Protein AF-A0AAN6RHT3-F1 (afdb_monomer)

Nearest PDB structures (foldseek):
  7b6z-assembly1_A  TM=4.253E-01  e=2.517E+00  Drosophila melanogaster
  4dlo-assembly2_B  TM=5.016E-01  e=8.619E+00  Homo sapiens
  4dlo-assembly1_A  TM=3.380E-01  e=8.221E+00  Homo sapiens
  7q83-assembly1_B  TM=2.550E-01  e=5.368E+00  Saccharomyces cerevisiae S288C

Secondary structure (DSSP, 8-state):
--SHHHHHHHHHS--HHHHHHHHHHHHHHHHHHHT-HHHHHHHHHHHHHHHHHHHHHHTSHHHHTSHHHHHHHHHHHHHHHHH--SHHHHHHHHHHHHHHHHHHHHHHHH----HHHHHHHHHHHHHHHHHHHHTT-PPPHHHHHHHHHHGGG--SS--SHHHHHHHHHHHHHHHHHS---HHHHHHHHHHHHHSTTTGGG-SSS-------PPP---

Structure (mmCIF, N/CA/C/O backbone):
data_AF-A0AAN6RHT3-F1
#
_entry.id   AF-A0AAN6RHT3-F1
#
loop_
_atom_site.group_PDB
_atom_site.id
_atom_site.type_symbol
_atom_site.label_atom_id
_atom_site.label_alt_id
_atom_site.label_comp_id
_atom_site.label_asym_id
_atom_site.label_entity_id
_atom_site.label_seq_id
_atom_site.pdbx_PDB_ins_code
_atom_site.Cartn_x
_atom_site.Cartn_y
_atom_site.Cartn_z
_atom_site.occupancy
_atom_site.B_iso_or_equiv
_atom_site.auth_seq_id
_atom_site.auth_comp_id
_atom_site.auth_asym_id
_atom_site.auth_atom_id
_atom_site.pdbx_PDB_model_num
ATOM 1 N N . MET A 1 1 ? 27.149 4.472 17.855 1.00 38.91 1 MET A N 1
ATOM 2 C CA . MET A 1 1 ? 26.500 5.432 16.930 1.00 38.91 1 MET A CA 1
ATOM 3 C C . MET A 1 1 ? 25.093 4.939 16.562 1.00 38.91 1 MET A C 1
ATOM 5 O O . MET A 1 1 ? 24.918 4.403 15.481 1.00 38.91 1 MET A O 1
ATOM 9 N N . GLN A 1 2 ? 24.098 5.063 17.453 1.00 40.16 2 GLN A N 1
ATOM 10 C CA . GLN A 1 2 ? 22.717 4.581 17.204 1.00 40.16 2 GLN A CA 1
ATOM 11 C C . GLN A 1 2 ? 21.635 5.680 17.282 1.00 40.16 2 GLN A C 1
ATOM 13 O O . GLN A 1 2 ? 20.482 5.422 16.962 1.00 40.16 2 GLN A O 1
ATOM 18 N N . HIS A 1 3 ? 21.986 6.925 17.626 1.00 35.47 3 HIS A N 1
ATOM 19 C CA . HIS A 1 3 ? 21.002 8.001 17.830 1.00 35.47 3 HIS A CA 1
ATOM 20 C C . HIS A 1 3 ? 20.575 8.770 16.561 1.00 35.47 3 HIS A C 1
ATOM 22 O O . HIS A 1 3 ? 19.611 9.525 16.613 1.00 35.47 3 HIS A O 1
ATOM 28 N N . THR A 1 4 ? 21.234 8.579 15.413 1.00 44.03 4 THR A N 1
ATOM 29 C CA . THR A 1 4 ? 20.947 9.320 14.163 1.00 44.03 4 THR A CA 1
ATOM 30 C C . THR A 1 4 ? 19.921 8.640 13.244 1.00 44.03 4 THR A C 1
ATOM 32 O O . THR A 1 4 ? 19.348 9.284 12.365 1.00 44.03 4 THR A O 1
ATOM 35 N N . SER A 1 5 ? 19.647 7.343 13.437 1.00 51.31 5 SER A N 1
ATOM 36 C CA . SER A 1 5 ? 18.717 6.584 12.583 1.00 51.31 5 SER A CA 1
ATOM 37 C C . SER A 1 5 ? 17.246 6.809 12.941 1.00 51.31 5 SER A C 1
ATOM 39 O O . SER A 1 5 ? 16.394 6.731 12.062 1.00 51.31 5 SER A O 1
ATOM 41 N N . PHE A 1 6 ? 16.931 7.067 14.213 1.00 41.50 6 PHE A N 1
ATOM 42 C CA . PHE A 1 6 ? 15.542 7.218 14.658 1.00 41.50 6 PHE A CA 1
ATOM 43 C C . PHE A 1 6 ? 15.003 8.632 14.397 1.00 41.50 6 PHE A C 1
ATOM 45 O O . PHE A 1 6 ? 13.861 8.789 13.978 1.00 41.50 6 PHE A O 1
ATOM 52 N N . SER A 1 7 ? 15.840 9.668 14.549 1.00 47.91 7 SER A N 1
ATOM 53 C CA . SER A 1 7 ? 15.445 11.048 14.226 1.00 47.91 7 SER A CA 1
ATOM 54 C C . SER A 1 7 ? 15.271 11.274 12.722 1.00 47.91 7 SER A C 1
ATOM 56 O O . SER A 1 7 ? 14.355 11.979 12.311 1.00 47.91 7 SER A O 1
ATOM 58 N N . SER A 1 8 ? 16.092 10.631 11.882 1.00 55.25 8 SER A N 1
ATOM 59 C CA . SER A 1 8 ? 15.929 10.685 10.423 1.00 55.25 8 SER A CA 1
ATOM 60 C C . SER A 1 8 ? 14.697 9.918 9.935 1.00 55.25 8 SER A C 1
ATOM 62 O O . SER A 1 8 ? 14.087 10.326 8.953 1.00 55.25 8 SER A O 1
ATOM 64 N N . PHE A 1 9 ? 14.290 8.854 10.634 1.00 56.56 9 PHE A N 1
ATOM 65 C CA . PHE A 1 9 ? 13.021 8.165 10.394 1.00 56.56 9 PHE A CA 1
ATOM 66 C C . PHE A 1 9 ? 11.822 9.057 10.741 1.00 56.56 9 PHE A C 1
ATOM 68 O O . PHE A 1 9 ? 10.940 9.237 9.906 1.00 56.56 9 PHE A O 1
ATOM 75 N N . HIS A 1 10 ? 11.829 9.674 11.927 1.00 58.41 10 HIS A N 1
ATOM 76 C CA . HIS A 1 10 ? 10.757 10.564 12.378 1.00 58.41 10 HIS A CA 1
ATOM 77 C C . HIS A 1 10 ? 10.574 11.762 11.439 1.00 58.41 10 HIS A C 1
ATOM 79 O O . HIS A 1 10 ? 9.474 11.984 10.958 1.00 58.41 10 HIS A O 1
ATOM 85 N N . ASN A 1 11 ? 11.659 12.450 11.065 1.00 61.75 11 ASN A N 1
ATOM 86 C CA . ASN A 1 11 ? 11.588 13.626 10.189 1.00 61.75 11 ASN A CA 1
ATOM 87 C C . ASN A 1 11 ? 11.076 13.316 8.771 1.00 61.75 11 ASN A C 1
ATOM 89 O O . ASN A 1 11 ? 10.557 14.199 8.098 1.00 61.75 11 ASN A O 1
ATOM 93 N N . ARG A 1 12 ? 11.249 12.082 8.279 1.00 65.31 12 ARG A N 1
ATOM 94 C CA . ARG A 1 12 ? 10.806 11.679 6.927 1.00 65.31 12 ARG A CA 1
ATOM 95 C C . ARG A 1 12 ? 9.370 11.167 6.897 1.00 65.31 12 ARG A C 1
ATOM 97 O O . ARG A 1 12 ? 8.781 11.064 5.825 1.00 65.31 12 ARG A O 1
ATOM 104 N N . LEU A 1 13 ? 8.831 10.882 8.075 1.00 66.81 13 LEU A N 1
ATOM 105 C CA . LEU A 1 13 ? 7.439 10.550 8.318 1.00 66.81 13 LEU A CA 1
ATOM 106 C C . LEU A 1 13 ? 6.717 11.688 9.055 1.00 66.81 13 LEU A C 1
ATOM 108 O O . LEU A 1 13 ? 5.611 11.479 9.536 1.00 66.81 13 LEU A O 1
ATOM 112 N N . ASP A 1 14 ? 7.319 12.877 9.161 1.00 66.88 14 ASP A N 1
ATOM 113 C CA . ASP A 1 14 ? 6.736 14.021 9.868 1.00 66.88 14 ASP A CA 1
ATOM 114 C C . ASP A 1 14 ? 5.663 14.697 9.005 1.00 66.88 14 ASP A C 1
ATOM 116 O O . ASP A 1 14 ? 5.809 15.801 8.483 1.00 66.88 14 ASP A O 1
ATOM 120 N N . ASP A 1 15 ? 4.591 13.948 8.779 1.00 70.38 15 ASP A N 1
ATOM 121 C CA . ASP A 1 15 ? 3.402 14.360 8.064 1.00 70.38 15 ASP A CA 1
ATOM 122 C C . ASP A 1 15 ? 2.198 13.951 8.912 1.00 70.38 15 ASP A C 1
ATOM 124 O O . ASP A 1 15 ? 2.085 12.802 9.343 1.00 70.38 15 ASP A O 1
ATOM 128 N N . ALA A 1 16 ? 1.284 14.884 9.168 1.00 73.69 16 ALA A N 1
ATOM 129 C CA . ALA A 1 16 ? 0.109 14.627 9.998 1.00 73.69 16 ALA A CA 1
ATOM 130 C C . ALA A 1 16 ? -0.709 13.413 9.508 1.00 73.69 16 ALA A C 1
ATOM 132 O O . ALA A 1 16 ? -1.320 12.711 10.319 1.00 73.69 16 ALA A O 1
ATOM 133 N N . SER A 1 17 ? -0.671 13.132 8.201 1.00 72.19 17 SER A N 1
ATOM 134 C CA . SER A 1 17 ? -1.384 12.011 7.592 1.00 72.19 17 SER A CA 1
ATOM 135 C C . SER A 1 17 ? -0.935 10.642 8.111 1.00 72.19 17 SER A C 1
ATOM 137 O O . SER A 1 17 ? -1.789 9.794 8.382 1.00 72.19 17 SER A O 1
ATOM 139 N N . ILE A 1 18 ? 0.364 10.419 8.359 1.00 74.38 18 ILE A N 1
ATOM 140 C CA . ILE A 1 18 ? 0.823 9.101 8.817 1.00 74.38 18 ILE A CA 1
ATOM 141 C C . ILE A 1 18 ? 0.384 8.827 10.255 1.00 74.38 18 ILE A C 1
ATOM 143 O O . ILE A 1 18 ? -0.112 7.739 10.543 1.00 74.38 18 ILE A O 1
ATOM 147 N N . TYR A 1 19 ? 0.482 9.817 11.147 1.00 77.50 19 TYR A N 1
ATOM 148 C CA . TYR A 1 19 ? 0.042 9.670 12.536 1.00 77.50 19 TYR A CA 1
ATOM 149 C C . TYR A 1 19 ? -1.449 9.362 12.610 1.00 77.50 19 TYR A C 1
ATOM 151 O O . TYR A 1 19 ? -1.861 8.469 13.349 1.00 77.50 19 TYR A O 1
ATOM 159 N N . GLN A 1 20 ? -2.241 10.034 11.775 1.00 76.81 20 GLN A N 1
ATOM 160 C CA . GLN A 1 20 ? -3.670 9.790 11.675 1.00 76.81 20 GLN A CA 1
ATOM 161 C C . GLN A 1 20 ? -3.985 8.359 11.212 1.00 76.81 20 GLN A C 1
ATOM 163 O O . GLN A 1 20 ? -4.905 7.727 11.735 1.00 76.81 20 GLN A O 1
ATOM 168 N N . THR A 1 21 ? -3.222 7.815 10.261 1.00 77.44 21 THR A N 1
ATOM 169 C CA . THR A 1 21 ? -3.426 6.439 9.769 1.00 77.44 21 THR A CA 1
ATOM 170 C C . THR A 1 21 ? -3.000 5.383 10.795 1.00 77.44 21 THR A C 1
ATOM 172 O O . THR A 1 21 ? -3.687 4.374 10.956 1.00 77.44 21 THR A O 1
ATOM 175 N N . ILE A 1 22 ? -1.931 5.642 11.558 1.00 76.38 22 ILE A N 1
ATOM 176 C CA . ILE A 1 22 ? -1.484 4.787 12.667 1.00 76.38 22 ILE A CA 1
ATOM 177 C C . ILE A 1 22 ? -2.535 4.769 13.780 1.00 76.38 22 ILE A C 1
ATOM 179 O O . ILE A 1 22 ? -2.901 3.697 14.261 1.00 76.38 22 ILE A O 1
ATOM 183 N N . GLU A 1 23 ? -3.057 5.936 14.168 1.00 77.19 23 GLU A N 1
ATOM 184 C CA . GLU A 1 23 ? -4.124 6.042 15.168 1.00 77.19 23 GLU A CA 1
ATOM 185 C C . GLU A 1 23 ? -5.382 5.298 14.706 1.00 77.19 23 GLU A C 1
ATOM 187 O O . GLU A 1 23 ? -5.960 4.524 15.463 1.00 77.19 23 GLU A O 1
ATOM 192 N N . THR A 1 24 ? -5.767 5.478 13.441 1.00 77.12 24 THR A N 1
ATOM 193 C CA . THR A 1 24 ? -6.897 4.782 12.811 1.00 77.12 24 THR A CA 1
ATOM 194 C C . THR A 1 24 ? -6.760 3.264 12.921 1.00 77.12 24 THR A C 1
ATOM 196 O O . THR A 1 24 ? -7.673 2.590 13.403 1.00 77.12 24 THR A O 1
ATOM 199 N N . LEU A 1 25 ? -5.610 2.719 12.516 1.00 79.50 25 LEU A N 1
ATOM 200 C CA . LEU A 1 25 ? -5.327 1.287 12.582 1.00 7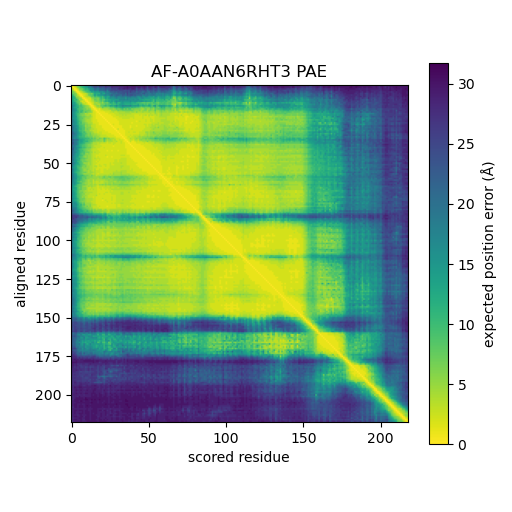9.50 25 LEU A CA 1
ATOM 201 C C . LEU A 1 25 ? -5.306 0.777 14.031 1.00 79.50 25 LEU A C 1
ATOM 203 O O . LEU A 1 25 ? -5.899 -0.260 14.331 1.00 79.50 25 LEU A O 1
ATOM 207 N N . GLY A 1 26 ? -4.659 1.515 14.936 1.00 73.88 26 GLY A N 1
ATOM 208 C CA . GLY A 1 26 ? -4.563 1.162 16.352 1.00 73.88 26 GLY A CA 1
ATOM 209 C C . GLY A 1 26 ? -5.924 1.137 17.048 1.00 73.88 26 GLY A C 1
ATOM 210 O O . GLY A 1 26 ? -6.243 0.168 17.740 1.00 73.88 26 GLY A O 1
ATOM 211 N N . LEU A 1 27 ? -6.757 2.158 16.817 1.00 74.94 27 LEU A N 1
ATOM 212 C CA . LEU A 1 27 ? -8.125 2.220 17.334 1.00 74.94 27 LEU A CA 1
ATOM 213 C C . LEU A 1 27 ? -8.968 1.058 16.812 1.00 74.94 27 LEU A C 1
ATOM 215 O O . LEU A 1 27 ? -9.686 0.443 17.593 1.00 74.94 27 LEU A O 1
ATOM 219 N N . ALA A 1 28 ? -8.859 0.727 15.525 1.00 76.06 28 ALA A N 1
ATOM 220 C CA . ALA A 1 28 ? -9.588 -0.385 14.927 1.00 76.06 28 ALA A CA 1
ATOM 221 C C . ALA A 1 28 ? -9.199 -1.738 15.528 1.00 76.06 28 ALA A C 1
ATOM 223 O O . ALA A 1 28 ? -10.075 -2.520 15.903 1.00 76.06 28 ALA A O 1
ATOM 224 N N . GLY A 1 29 ? -7.892 -1.995 15.653 1.00 73.88 29 GLY A N 1
ATOM 225 C CA . GLY A 1 29 ? -7.370 -3.213 16.267 1.00 73.88 29 GLY A CA 1
ATOM 226 C C . GLY A 1 29 ? -7.837 -3.346 17.714 1.00 73.88 29 GLY A C 1
ATOM 227 O O . GLY A 1 29 ? -8.444 -4.349 18.082 1.00 73.88 29 GLY A O 1
ATOM 228 N N . TYR A 1 30 ? -7.661 -2.295 18.518 1.00 74.31 30 TYR A N 1
ATOM 229 C CA . TYR A 1 30 ? -8.089 -2.304 19.915 1.00 74.31 30 TYR A CA 1
ATOM 230 C C . TYR A 1 30 ? -9.612 -2.435 20.069 1.00 74.31 30 TYR A C 1
ATOM 232 O O . TYR A 1 30 ? -10.087 -3.193 20.916 1.00 74.31 30 TYR A O 1
ATOM 240 N N . ALA A 1 31 ? -10.395 -1.735 19.245 1.00 76.69 31 ALA A N 1
ATOM 241 C CA . ALA A 1 31 ? -11.854 -1.809 19.260 1.00 76.69 31 ALA A CA 1
ATOM 242 C C . ALA A 1 31 ? -12.365 -3.213 18.929 1.00 76.69 31 ALA A C 1
ATOM 244 O O . ALA A 1 31 ? -13.337 -3.660 19.536 1.00 76.69 31 ALA A O 1
ATOM 245 N N . LYS A 1 32 ? -11.714 -3.903 17.986 1.00 75.00 32 LYS A N 1
ATOM 246 C CA . LYS A 1 32 ? -12.040 -5.279 17.603 1.00 75.00 32 LYS A CA 1
ATOM 247 C C . LYS A 1 32 ? -11.773 -6.253 18.748 1.00 75.00 32 LYS A C 1
ATOM 249 O O . LYS A 1 32 ? -12.667 -7.019 19.093 1.00 75.00 32 LYS A O 1
ATOM 254 N N . GLU A 1 33 ? -10.599 -6.167 19.372 1.00 76.00 33 GLU A N 1
ATOM 255 C CA . GLU A 1 33 ? -10.223 -7.038 20.496 1.00 76.00 33 GLU A CA 1
ATOM 256 C C . GLU A 1 33 ? -11.096 -6.810 21.736 1.00 76.00 33 GLU A C 1
ATOM 258 O O . GLU A 1 33 ? -11.484 -7.749 22.426 1.00 76.00 33 GLU A O 1
ATOM 263 N N . THR A 1 34 ? -11.455 -5.556 22.012 1.00 79.06 34 THR A N 1
ATOM 264 C CA . THR A 1 34 ? -12.251 -5.192 23.196 1.00 79.06 34 THR A CA 1
ATOM 265 C C . THR A 1 34 ? -13.754 -5.101 22.936 1.00 79.06 34 THR A C 1
ATOM 267 O O . THR A 1 34 ? -14.510 -4.766 23.847 1.00 79.06 34 THR A O 1
ATOM 270 N N . GLN A 1 35 ? -14.194 -5.379 21.705 1.00 81.62 35 GLN A N 1
ATOM 271 C CA . GLN A 1 35 ? -15.588 -5.282 21.253 1.00 81.62 35 GLN A CA 1
ATOM 272 C C . GLN A 1 35 ? -16.236 -3.907 21.521 1.00 81.62 35 GLN A C 1
ATOM 274 O O . GLN A 1 35 ? -17.437 -3.787 21.769 1.00 81.62 35 GLN A O 1
ATOM 279 N N . GLN A 1 36 ? -15.446 -2.831 21.450 1.00 83.06 36 GLN A N 1
ATOM 280 C CA . GLN A 1 36 ? -15.901 -1.467 21.724 1.00 83.06 36 GLN A CA 1
ATOM 281 C C . GLN A 1 36 ? -16.363 -0.751 20.449 1.00 83.06 36 GLN A C 1
ATOM 283 O O . GLN A 1 36 ? -15.596 -0.040 19.797 1.00 83.06 36 GLN A O 1
ATOM 288 N N . GLY A 1 37 ? -17.657 -0.854 20.129 1.00 85.44 37 GLY A N 1
ATOM 289 C CA . GLY A 1 37 ? -18.243 -0.243 18.925 1.00 85.44 37 GLY A CA 1
ATOM 290 C C . GLY A 1 37 ? -18.017 1.272 18.790 1.00 85.44 37 GLY A C 1
ATOM 291 O O . GLY A 1 37 ? -17.801 1.767 17.687 1.00 85.44 37 GLY A O 1
ATOM 292 N N . ARG A 1 38 ? -17.970 2.017 19.905 1.00 89.81 38 ARG A N 1
ATOM 293 C CA . ARG A 1 38 ? -17.665 3.461 19.894 1.00 89.81 38 ARG A CA 1
ATOM 294 C C . ARG A 1 38 ? -16.267 3.756 19.342 1.00 89.81 38 ARG A C 1
ATOM 296 O O . ARG A 1 38 ? -16.107 4.697 18.571 1.00 89.81 38 ARG A O 1
ATOM 303 N N . LEU A 1 39 ? -15.271 2.957 19.727 1.00 78.25 39 LEU A N 1
ATOM 304 C CA . LEU A 1 39 ? -13.899 3.112 19.239 1.00 78.25 39 LEU A CA 1
ATOM 305 C C . LEU A 1 39 ? -13.786 2.714 17.766 1.00 78.25 39 LEU A C 1
ATOM 307 O O . LEU A 1 39 ? -13.058 3.364 17.021 1.00 78.25 39 LEU A O 1
ATOM 311 N N . MET A 1 40 ? -14.566 1.724 17.323 1.00 85.31 40 MET A N 1
ATOM 312 C CA . MET A 1 40 ? -14.646 1.369 15.904 1.00 85.31 40 MET A CA 1
ATOM 313 C C . MET A 1 40 ? -15.215 2.520 15.062 1.00 85.31 40 MET A C 1
ATOM 315 O O . MET A 1 40 ? -14.657 2.846 14.020 1.00 85.31 40 MET A O 1
ATOM 319 N N . HIS A 1 41 ? -16.265 3.196 15.538 1.00 88.19 41 HIS A N 1
ATOM 320 C CA . HIS A 1 41 ? -16.830 4.356 14.840 1.00 88.19 41 HIS A CA 1
ATOM 321 C C . HIS A 1 41 ? -15.856 5.549 14.776 1.00 88.19 41 HIS A C 1
ATOM 323 O O . HIS A 1 41 ? -15.775 6.252 13.765 1.00 88.19 41 HIS A O 1
ATOM 329 N N . MET A 1 42 ? -15.064 5.761 15.834 1.00 86.88 42 MET A N 1
ATOM 330 C CA . MET A 1 42 ? -13.973 6.742 15.808 1.00 86.88 42 MET A CA 1
ATOM 331 C C . MET A 1 42 ? -12.904 6.365 14.777 1.00 86.88 42 MET A C 1
ATOM 333 O O . MET A 1 42 ? -12.464 7.225 14.015 1.00 86.88 42 MET A O 1
ATOM 337 N N . ALA A 1 43 ? -12.525 5.086 14.715 1.00 81.00 43 ALA A N 1
ATOM 338 C CA . ALA A 1 43 ? -11.566 4.587 13.739 1.00 81.00 43 ALA A CA 1
ATOM 339 C C . ALA A 1 43 ? -12.079 4.766 12.299 1.00 81.00 43 ALA A C 1
ATOM 341 O O . ALA A 1 43 ? -11.343 5.249 11.450 1.00 81.00 43 ALA A O 1
ATOM 342 N N . GLU A 1 44 ? -13.353 4.473 12.031 1.00 88.50 44 GLU A N 1
ATOM 343 C CA . GLU A 1 44 ? -13.999 4.711 10.730 1.00 88.50 44 GLU A CA 1
ATOM 344 C C . GLU A 1 44 ? -13.993 6.196 10.335 1.00 88.50 44 GLU A C 1
ATOM 346 O O . GLU A 1 44 ? -13.634 6.556 9.213 1.00 88.50 44 GLU A O 1
ATOM 351 N N . THR A 1 45 ? -14.315 7.086 11.275 1.00 90.56 45 THR A N 1
ATOM 352 C CA . THR A 1 45 ? -14.262 8.535 11.032 1.00 90.56 45 THR A CA 1
ATOM 353 C C . THR A 1 45 ? -12.840 8.997 10.703 1.00 90.56 45 THR A C 1
ATOM 355 O O . THR A 1 45 ? -12.642 9.819 9.804 1.00 90.56 45 THR A O 1
ATOM 358 N N . ASN A 1 46 ? -11.838 8.479 11.418 1.00 86.38 46 ASN A N 1
ATOM 359 C CA . ASN A 1 46 ? -10.439 8.820 11.175 1.00 86.38 46 ASN A CA 1
ATOM 360 C C . ASN A 1 46 ? -9.931 8.238 9.849 1.00 86.38 46 ASN A C 1
ATOM 362 O O . ASN A 1 46 ? -9.224 8.940 9.127 1.00 86.38 46 ASN A O 1
ATOM 366 N N . TYR A 1 47 ? -10.367 7.031 9.486 1.00 86.31 47 TYR A N 1
ATOM 367 C CA . TYR A 1 47 ? -10.094 6.394 8.200 1.00 86.31 47 TYR A CA 1
ATOM 368 C C . TYR A 1 47 ? -10.579 7.246 7.021 1.00 86.31 47 TYR A C 1
ATOM 370 O O . TYR A 1 47 ? -9.795 7.538 6.119 1.00 86.31 47 TYR A O 1
ATOM 378 N N . ILE A 1 48 ? -11.829 7.727 7.053 1.00 88.38 48 ILE A N 1
ATOM 379 C CA . ILE A 1 48 ? -12.381 8.582 5.984 1.00 88.38 48 ILE A CA 1
ATOM 380 C C . ILE A 1 48 ? -11.539 9.854 5.820 1.00 88.38 48 ILE A C 1
ATOM 382 O O . ILE A 1 48 ? -11.160 10.222 4.708 1.00 88.38 48 ILE A O 1
ATOM 386 N N . LYS A 1 49 ? -11.198 10.517 6.930 1.00 88.06 49 LYS A N 1
ATOM 387 C CA . LYS A 1 49 ? -10.357 11.723 6.902 1.00 88.06 49 LYS A CA 1
ATOM 388 C C . LYS A 1 49 ? -8.954 11.437 6.357 1.00 88.06 49 LYS A C 1
ATOM 390 O O . LYS A 1 49 ? -8.439 12.228 5.570 1.00 88.06 49 LYS A O 1
ATOM 395 N N . ALA A 1 50 ? -8.357 10.318 6.756 1.00 85.50 50 ALA A N 1
ATOM 396 C CA . ALA A 1 50 ? -7.040 9.909 6.293 1.00 85.50 50 ALA A CA 1
ATOM 397 C C . ALA A 1 50 ? -7.028 9.622 4.783 1.00 85.50 50 ALA A C 1
ATOM 399 O O . ALA A 1 50 ? -6.111 10.069 4.100 1.00 85.50 50 ALA A O 1
ATOM 400 N N . ILE A 1 51 ? -8.064 8.971 4.238 1.00 86.94 51 ILE A N 1
ATOM 401 C CA . ILE A 1 51 ? -8.204 8.775 2.785 1.00 86.94 51 ILE A CA 1
ATOM 402 C C . ILE A 1 51 ? -8.227 10.107 2.044 1.00 86.94 51 ILE A C 1
ATOM 404 O O . ILE A 1 51 ? -7.519 10.258 1.051 1.00 86.94 51 ILE A O 1
ATOM 408 N N . HIS A 1 52 ? -9.014 11.078 2.513 1.00 88.38 52 HIS A N 1
ATOM 409 C CA . HIS A 1 52 ? -9.056 12.394 1.876 1.00 88.38 52 HIS A CA 1
ATOM 410 C C . HIS A 1 52 ? -7.680 13.064 1.881 1.00 88.38 52 HIS A C 1
ATOM 412 O O . HIS A 1 52 ? -7.210 13.491 0.831 1.00 88.38 52 HIS A O 1
ATOM 418 N N . SER A 1 53 ? -6.990 13.054 3.024 1.00 87.25 53 SER A N 1
ATOM 419 C CA . SER A 1 53 ? -5.642 13.621 3.134 1.00 87.25 53 SER A CA 1
ATOM 420 C C . SER A 1 53 ? -4.623 12.926 2.223 1.00 87.25 53 SER A C 1
ATOM 422 O O . SER A 1 53 ? -3.772 13.585 1.626 1.00 87.25 53 SER A O 1
ATOM 424 N N . VAL A 1 54 ? -4.701 11.601 2.089 1.00 87.31 54 VAL A N 1
ATOM 425 C CA . VAL A 1 54 ? -3.840 10.838 1.178 1.00 87.31 54 VAL A CA 1
ATOM 426 C C . VAL A 1 54 ? -4.153 11.176 -0.279 1.00 87.31 54 VAL A C 1
ATOM 428 O O . VAL A 1 54 ? -3.231 11.406 -1.053 1.00 87.31 54 VAL A O 1
ATOM 431 N N . ASN A 1 55 ? -5.427 11.266 -0.660 1.00 88.88 55 ASN A N 1
ATOM 432 C CA . ASN A 1 55 ? -5.826 11.622 -2.024 1.00 88.88 55 ASN A CA 1
ATOM 433 C C . ASN A 1 55 ? -5.359 13.032 -2.416 1.00 88.88 55 ASN A C 1
ATOM 435 O O . ASN A 1 55 ? -4.871 13.235 -3.531 1.00 88.88 55 ASN A O 1
ATOM 439 N N . ASP A 1 56 ? -5.425 13.989 -1.490 1.00 87.88 56 ASP A N 1
ATOM 440 C CA . ASP A 1 56 ? -4.883 15.332 -1.703 1.00 87.88 56 ASP A CA 1
ATOM 441 C C . ASP A 1 56 ? -3.367 15.274 -1.951 1.00 87.88 56 ASP A C 1
ATOM 443 O O . ASP A 1 56 ? -2.854 15.893 -2.884 1.00 87.88 56 ASP A O 1
ATOM 447 N N . GLN A 1 57 ? -2.639 14.453 -1.190 1.00 86.81 57 GLN A N 1
ATOM 448 C CA . GLN A 1 57 ? -1.203 14.246 -1.397 1.00 86.81 57 GLN A CA 1
ATOM 449 C C . GLN A 1 57 ? -0.877 13.471 -2.680 1.00 86.81 57 GLN A C 1
ATOM 451 O O . GLN A 1 57 ? 0.188 13.671 -3.257 1.00 86.81 57 GLN A O 1
ATOM 456 N N . LEU A 1 58 ? -1.772 12.624 -3.179 1.00 86.94 58 LEU A N 1
ATOM 457 C CA . LEU A 1 58 ? -1.596 11.952 -4.470 1.00 86.94 58 LEU A CA 1
ATOM 458 C C . LEU A 1 58 ? -1.845 12.885 -5.665 1.00 86.94 58 LEU A C 1
ATOM 460 O O . LEU A 1 58 ? -1.476 12.546 -6.789 1.00 86.94 58 LEU A O 1
ATOM 464 N N . SER A 1 59 ? -2.426 14.067 -5.441 1.00 88.12 59 SER A N 1
ATOM 465 C CA . SER A 1 59 ? -2.799 15.000 -6.511 1.00 88.12 59 SER A CA 1
ATOM 466 C C . SER A 1 59 ? -1.605 15.687 -7.182 1.00 88.12 59 SER A C 1
ATOM 468 O O . SER A 1 59 ? -1.757 16.239 -8.272 1.00 88.12 59 SER A O 1
ATOM 470 N N . THR A 1 60 ? -0.411 15.650 -6.576 1.00 85.94 60 THR A N 1
ATOM 471 C CA . THR A 1 60 ? 0.815 16.165 -7.205 1.00 85.94 60 THR A CA 1
ATOM 472 C C . THR A 1 60 ? 1.937 15.127 -7.172 1.00 85.94 60 THR A C 1
ATOM 474 O O . THR A 1 60 ? 2.085 14.432 -6.164 1.00 85.94 60 THR A O 1
ATOM 477 N N . PRO A 1 61 ? 2.768 15.021 -8.229 1.00 82.25 61 PRO A N 1
ATOM 478 C CA . PRO A 1 61 ? 3.886 14.077 -8.246 1.00 82.25 61 PRO A CA 1
ATOM 479 C C . PRO A 1 61 ? 4.863 14.271 -7.083 1.00 82.25 61 PRO A C 1
ATOM 481 O O . PRO A 1 61 ? 5.385 13.296 -6.556 1.00 82.25 61 PRO A O 1
ATOM 484 N N . GLU A 1 62 ? 5.094 15.516 -6.663 1.00 84.88 62 GLU A N 1
ATOM 485 C CA . GLU A 1 62 ? 6.032 15.838 -5.586 1.00 84.88 62 GLU A CA 1
ATOM 486 C C . GLU A 1 62 ? 5.551 15.301 -4.233 1.00 84.88 62 GLU A C 1
ATOM 488 O O . GLU A 1 62 ? 6.307 14.654 -3.508 1.00 84.88 62 GLU A O 1
ATOM 493 N N . THR A 1 63 ? 4.275 15.510 -3.905 1.00 86.19 63 THR A N 1
ATOM 494 C CA . THR A 1 63 ? 3.698 15.006 -2.655 1.00 86.19 63 THR A CA 1
ATOM 495 C C . THR A 1 63 ? 3.457 13.500 -2.699 1.00 86.19 63 THR A C 1
ATOM 497 O O . THR A 1 63 ? 3.689 12.835 -1.693 1.00 86.19 63 THR A O 1
ATOM 500 N N . ALA A 1 64 ? 3.097 12.940 -3.859 1.00 84.38 64 ALA A N 1
ATOM 501 C CA . ALA A 1 64 ? 2.831 11.510 -4.029 1.00 84.38 64 ALA A CA 1
ATOM 502 C C . ALA A 1 64 ? 4.064 10.627 -3.772 1.00 84.38 64 ALA A C 1
ATOM 504 O O . ALA A 1 64 ? 3.926 9.451 -3.439 1.00 84.38 64 ALA A O 1
ATOM 505 N N . MET A 1 65 ? 5.269 11.180 -3.934 1.00 85.56 65 MET A N 1
ATOM 506 C CA . MET A 1 65 ? 6.534 10.461 -3.758 1.00 85.56 65 MET A CA 1
ATOM 507 C C . MET A 1 65 ? 7.082 10.501 -2.329 1.00 85.56 65 MET A C 1
ATOM 509 O O . MET A 1 65 ? 8.137 9.924 -2.069 1.00 85.56 65 MET A O 1
ATOM 513 N N . LYS A 1 66 ? 6.397 11.162 -1.391 1.00 86.06 66 LYS A N 1
ATOM 514 C CA . LYS A 1 66 ? 6.822 11.174 0.011 1.00 86.06 66 LYS A CA 1
ATOM 515 C C . LYS A 1 66 ? 6.684 9.785 0.634 1.00 86.06 66 LYS A C 1
ATOM 517 O O . LYS A 1 66 ? 5.662 9.119 0.467 1.00 86.06 66 LYS A O 1
ATOM 522 N N . ASP A 1 67 ? 7.664 9.407 1.454 1.00 84.50 67 ASP A N 1
ATOM 523 C CA . ASP A 1 67 ? 7.601 8.184 2.261 1.00 84.50 67 ASP A CA 1
ATOM 524 C C . ASP A 1 67 ? 6.304 8.148 3.097 1.00 84.50 67 ASP A C 1
ATOM 526 O O . ASP A 1 67 ? 5.629 7.120 3.146 1.00 84.50 67 ASP A O 1
ATOM 530 N N . SER A 1 68 ? 5.901 9.280 3.691 1.00 85.88 68 SER A N 1
ATOM 531 C CA . SER A 1 68 ? 4.671 9.395 4.489 1.00 85.88 68 SER A CA 1
ATOM 532 C C . SER A 1 68 ? 3.410 8.956 3.742 1.00 85.88 68 SER A C 1
ATOM 534 O O . SER A 1 68 ? 2.558 8.308 4.347 1.00 85.88 68 SER A O 1
ATOM 536 N N . VAL A 1 69 ? 3.297 9.242 2.441 1.00 87.75 69 VAL A N 1
ATOM 537 C CA . VAL A 1 69 ? 2.143 8.848 1.616 1.00 87.75 69 VAL A CA 1
ATOM 538 C C . VAL A 1 69 ? 2.108 7.340 1.431 1.00 87.75 69 VAL A C 1
ATOM 540 O O . VAL A 1 69 ? 1.075 6.712 1.665 1.00 87.75 69 VAL A O 1
ATOM 543 N N . LEU A 1 70 ? 3.246 6.743 1.070 1.00 86.56 70 LEU A N 1
ATOM 544 C CA . LEU A 1 70 ? 3.352 5.301 0.865 1.00 86.56 70 LEU A CA 1
ATOM 545 C C . LEU A 1 70 ? 2.988 4.536 2.148 1.00 86.56 70 LEU A C 1
ATOM 547 O O . LEU A 1 70 ? 2.176 3.610 2.113 1.00 86.56 70 LEU A O 1
ATOM 551 N N . PHE A 1 71 ? 3.524 4.967 3.292 1.00 86.12 71 PHE A N 1
ATOM 552 C CA . PHE A 1 71 ? 3.200 4.368 4.587 1.00 86.12 71 PHE A CA 1
ATOM 553 C C . PHE A 1 71 ? 1.750 4.616 5.014 1.00 86.12 71 PHE A C 1
ATOM 555 O O . PHE A 1 71 ? 1.121 3.707 5.552 1.00 86.12 71 PHE A O 1
ATOM 562 N N . SER A 1 72 ? 1.198 5.802 4.752 1.00 86.19 72 SER A N 1
ATOM 563 C CA . SER A 1 72 ? -0.206 6.108 5.048 1.00 86.19 72 SER A CA 1
ATOM 564 C C . SER A 1 72 ? -1.150 5.166 4.304 1.00 86.19 72 SER A C 1
ATOM 566 O O . SER A 1 72 ? -2.041 4.576 4.913 1.00 86.19 72 SER A O 1
ATOM 568 N N . ILE A 1 73 ? -0.913 4.942 3.006 1.00 88.75 73 ILE A N 1
ATOM 569 C CA . ILE A 1 73 ? -1.696 3.992 2.202 1.00 88.75 73 ILE A CA 1
ATOM 570 C C . ILE A 1 73 ? -1.554 2.569 2.758 1.00 88.75 73 ILE A C 1
ATOM 572 O O . ILE A 1 73 ? -2.554 1.869 2.905 1.00 88.75 73 ILE A O 1
ATOM 576 N N . MET A 1 74 ? -0.340 2.146 3.131 1.00 86.62 74 MET A N 1
ATOM 577 C CA . MET A 1 74 ? -0.119 0.837 3.758 1.00 86.62 74 MET A CA 1
ATOM 578 C C . MET A 1 74 ? -0.937 0.661 5.046 1.00 86.62 74 MET A C 1
ATOM 580 O O . MET A 1 74 ? -1.578 -0.374 5.223 1.00 86.62 74 MET A O 1
ATOM 584 N N . MET A 1 75 ? -0.957 1.664 5.928 1.00 84.25 75 MET A N 1
ATOM 585 C CA . MET A 1 75 ? -1.727 1.609 7.177 1.00 84.25 75 MET A CA 1
ATOM 586 C C . MET A 1 75 ? -3.241 1.553 6.925 1.00 84.25 75 MET A C 1
ATOM 588 O O . MET A 1 75 ? -3.945 0.825 7.624 1.00 84.25 75 MET A O 1
ATOM 592 N N . LEU A 1 76 ? -3.746 2.256 5.904 1.00 85.25 76 LEU A N 1
ATOM 593 C CA . LEU A 1 76 ? -5.162 2.204 5.510 1.00 85.25 76 LEU A CA 1
ATOM 594 C C . LEU A 1 76 ? -5.561 0.835 4.945 1.00 85.25 76 LEU A C 1
ATOM 596 O O . LEU A 1 76 ? -6.601 0.297 5.319 1.00 85.25 76 LEU A O 1
ATOM 600 N N . ILE A 1 77 ? -4.705 0.222 4.126 1.00 85.62 77 ILE A N 1
ATOM 601 C CA . ILE A 1 77 ? -4.901 -1.148 3.628 1.00 85.62 77 ILE A CA 1
ATOM 602 C C . ILE A 1 77 ? -4.914 -2.151 4.793 1.00 85.62 77 ILE A C 1
ATOM 604 O O . ILE A 1 77 ? -5.749 -3.055 4.843 1.00 85.62 77 ILE A O 1
ATOM 608 N N . MET A 1 78 ? -4.030 -1.982 5.782 1.00 82.88 78 MET A N 1
ATOM 609 C CA . MET A 1 78 ? -4.036 -2.812 6.993 1.00 82.88 78 MET A CA 1
ATOM 610 C C . MET A 1 78 ? -5.290 -2.593 7.846 1.00 82.88 78 MET A C 1
ATOM 612 O O . MET A 1 78 ? -5.792 -3.549 8.441 1.00 82.88 78 MET A O 1
ATOM 616 N N . TYR A 1 79 ? -5.810 -1.364 7.916 1.00 83.62 79 TYR A N 1
ATOM 617 C CA . TYR A 1 79 ? -7.094 -1.091 8.563 1.00 83.62 79 TYR A CA 1
ATOM 618 C C . TYR A 1 79 ? -8.197 -1.879 7.856 1.00 83.62 79 TYR A C 1
ATOM 620 O O . TYR A 1 79 ? -8.959 -2.579 8.520 1.00 83.62 79 TYR A O 1
ATOM 628 N N . GLU A 1 80 ? -8.213 -1.864 6.522 1.00 83.44 80 GLU A N 1
ATOM 629 C CA . GLU A 1 80 ? -9.227 -2.560 5.736 1.00 83.44 80 GLU A CA 1
ATOM 630 C C . GLU A 1 80 ? -9.246 -4.071 5.956 1.00 83.44 80 GLU A C 1
ATOM 632 O O . GLU A 1 80 ? -10.308 -4.662 6.170 1.00 83.44 80 GLU A O 1
ATOM 637 N N . GLY A 1 81 ? -8.063 -4.687 5.966 1.00 76.81 81 GLY A N 1
ATOM 638 C CA . GLY A 1 81 ? -7.923 -6.114 6.254 1.00 76.81 81 GLY A CA 1
ATOM 639 C C . GLY A 1 81 ? -8.354 -6.485 7.679 1.00 76.81 81 GLY A C 1
ATOM 640 O O . GLY A 1 81 ? -8.799 -7.606 7.919 1.00 76.81 81 GLY A O 1
ATOM 641 N N . ASN A 1 82 ? -8.258 -5.555 8.634 1.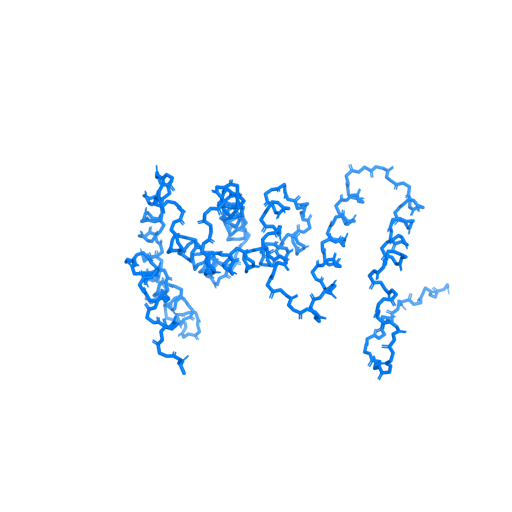00 72.62 82 ASN A N 1
ATOM 642 C CA . ASN A 1 82 ? -8.621 -5.809 10.027 1.00 72.62 82 ASN A CA 1
ATOM 643 C C . ASN A 1 82 ? -10.114 -5.639 10.315 1.00 72.62 82 ASN A C 1
ATOM 645 O O . ASN A 1 82 ? -10.645 -6.369 11.163 1.00 72.62 82 ASN A O 1
ATOM 649 N N . THR A 1 83 ? -10.783 -4.690 9.660 1.00 74.00 83 THR A N 1
ATOM 650 C CA . THR A 1 83 ? -12.149 -4.275 10.014 1.00 74.00 83 THR A CA 1
ATOM 651 C C . THR A 1 83 ? -13.235 -4.920 9.163 1.00 74.00 83 THR A C 1
ATOM 653 O O . THR A 1 83 ? -14.317 -5.194 9.688 1.00 74.00 83 THR A O 1
ATOM 656 N N . TRP A 1 84 ? -12.987 -5.230 7.887 1.00 70.25 84 TRP A N 1
ATOM 657 C CA . TRP A 1 84 ? -14.032 -5.793 7.030 1.00 70.25 84 TRP A CA 1
ATOM 658 C C . TRP A 1 84 ? -14.002 -7.326 6.974 1.00 70.25 84 TRP A C 1
ATOM 660 O O . TRP A 1 84 ? -13.113 -7.940 6.399 1.00 70.25 84 TRP A O 1
ATOM 670 N N . GLN A 1 85 ? -15.062 -7.950 7.493 1.00 59.09 85 GLN A N 1
ATOM 671 C CA . GLN A 1 85 ? -15.286 -9.406 7.472 1.00 59.09 85 GLN A CA 1
ATOM 672 C C . GLN A 1 85 ? -16.087 -9.903 6.245 1.00 59.09 85 GLN A C 1
ATOM 674 O O . GLN A 1 85 ? -16.731 -10.946 6.306 1.00 59.09 85 GLN A O 1
ATOM 679 N N . ARG A 1 86 ? -16.134 -9.148 5.137 1.00 62.69 86 ARG A N 1
ATOM 680 C CA . ARG A 1 86 ? -16.997 -9.452 3.972 1.00 62.69 86 ARG A CA 1
ATOM 681 C C . ARG A 1 86 ? -16.236 -9.392 2.652 1.00 62.69 86 ARG A C 1
ATOM 683 O O . ARG A 1 86 ? -15.237 -8.687 2.545 1.00 62.69 86 ARG A O 1
ATOM 690 N N . GLU A 1 87 ? -16.782 -10.040 1.622 1.00 62.47 87 GLU A N 1
ATOM 691 C CA . GLU A 1 87 ? -16.278 -9.996 0.237 1.00 62.47 87 GLU A CA 1
ATOM 692 C C . GLU A 1 87 ? -16.042 -8.563 -0.276 1.00 62.47 87 GLU A C 1
ATOM 694 O O . GLU A 1 87 ? -15.062 -8.299 -0.972 1.00 62.47 87 GLU A O 1
ATOM 699 N N . SER A 1 88 ? -16.886 -7.604 0.126 1.00 65.00 88 SER A N 1
ATOM 700 C CA . SER A 1 88 ? -16.716 -6.185 -0.218 1.00 65.00 88 SER A CA 1
ATOM 701 C C . SER A 1 88 ? -15.434 -5.574 0.362 1.00 65.00 88 SER A C 1
ATOM 703 O O . SER A 1 88 ? -14.804 -4.750 -0.294 1.00 65.00 88 SER A O 1
ATOM 705 N N . GLY A 1 89 ? -15.023 -5.998 1.561 1.00 68.00 89 GLY A N 1
ATOM 706 C CA . GLY A 1 89 ? -13.762 -5.584 2.178 1.00 68.00 89 GLY A CA 1
ATOM 707 C C . GLY A 1 89 ? -12.558 -6.097 1.407 1.00 68.00 89 GLY A C 1
ATOM 708 O O . GLY A 1 89 ? -11.638 -5.339 1.124 1.00 68.00 89 GLY A O 1
ATOM 709 N N . MET A 1 90 ? -12.616 -7.357 0.971 1.00 75.75 90 MET A N 1
ATOM 710 C CA . MET A 1 90 ? -11.558 -7.962 0.160 1.00 75.75 90 MET A CA 1
ATOM 711 C C . MET A 1 90 ? -11.408 -7.269 -1.202 1.00 75.75 90 MET A C 1
ATOM 713 O O . MET A 1 90 ? -10.292 -7.087 -1.696 1.00 75.75 90 MET A O 1
ATOM 717 N N . LYS A 1 91 ? -12.521 -6.829 -1.806 1.00 82.00 91 LYS A N 1
ATOM 718 C CA . LYS A 1 91 ? -12.500 -6.049 -3.051 1.00 82.00 91 LYS A CA 1
ATOM 719 C C . LYS A 1 91 ? -11.828 -4.684 -2.865 1.00 82.00 91 LYS A C 1
ATOM 721 O O . LYS A 1 91 ? -10.994 -4.313 -3.693 1.00 82.00 91 LYS A O 1
ATOM 726 N N . ASN A 1 92 ? -12.172 -3.957 -1.802 1.00 79.25 92 ASN A N 1
ATOM 727 C CA . ASN A 1 92 ? -11.582 -2.647 -1.510 1.00 79.25 92 ASN A CA 1
ATOM 728 C C . ASN A 1 92 ? -10.086 -2.776 -1.203 1.00 79.25 92 ASN A C 1
ATOM 730 O O . ASN A 1 92 ? -9.282 -2.118 -1.859 1.00 79.25 92 ASN A O 1
ATOM 734 N N . PHE A 1 93 ? -9.726 -3.733 -0.344 1.00 84.19 93 PHE A N 1
ATOM 735 C CA . PHE A 1 93 ? -8.341 -4.073 -0.028 1.00 84.19 93 PHE A CA 1
ATOM 736 C C . PHE A 1 93 ? -7.526 -4.358 -1.294 1.00 84.19 93 PHE A C 1
ATOM 738 O O . PHE A 1 93 ? -6.464 -3.777 -1.496 1.00 84.19 93 PHE A O 1
ATOM 745 N N . THR A 1 94 ? -8.049 -5.205 -2.191 1.00 87.56 94 THR A N 1
ATOM 746 C CA . THR A 1 94 ? -7.381 -5.516 -3.467 1.00 87.56 94 THR A CA 1
ATOM 747 C C . THR A 1 94 ? -7.200 -4.259 -4.316 1.00 87.56 94 THR A C 1
ATOM 749 O O . THR A 1 94 ? -6.114 -4.019 -4.826 1.00 87.56 94 THR A O 1
ATOM 752 N N . THR A 1 95 ? -8.237 -3.424 -4.427 1.00 88.31 95 THR A N 1
ATOM 753 C CA . THR A 1 95 ? -8.193 -2.187 -5.228 1.00 88.31 95 THR A CA 1
ATOM 754 C C . THR A 1 95 ? -7.136 -1.211 -4.707 1.00 88.31 95 THR A C 1
ATOM 756 O O . THR A 1 95 ? -6.369 -0.645 -5.485 1.00 88.31 95 THR A O 1
ATOM 759 N N . HIS A 1 96 ? -7.057 -1.019 -3.391 1.00 87.56 96 HIS A N 1
ATOM 760 C CA . HIS A 1 96 ? -6.060 -0.134 -2.792 1.00 87.56 96 HIS A CA 1
ATOM 761 C C . HIS A 1 96 ? -4.649 -0.716 -2.862 1.00 87.56 96 HIS A C 1
ATOM 763 O O . HIS A 1 96 ? -3.697 0.024 -3.110 1.00 87.56 96 HIS A O 1
ATOM 769 N N . LEU A 1 97 ? -4.505 -2.035 -2.727 1.00 90.44 97 LEU A N 1
ATOM 770 C CA . LEU A 1 97 ? -3.230 -2.725 -2.898 1.00 90.44 97 LEU A CA 1
ATOM 771 C C . LEU A 1 97 ? -2.708 -2.629 -4.346 1.00 90.44 97 LEU A C 1
ATOM 773 O O . LEU A 1 97 ? -1.511 -2.424 -4.546 1.00 90.44 97 LEU A O 1
ATOM 777 N N . ASP A 1 98 ? -3.594 -2.665 -5.345 1.00 91.38 98 ASP A N 1
ATOM 778 C CA . ASP A 1 98 ? -3.266 -2.430 -6.762 1.00 91.38 98 ASP A CA 1
ATOM 779 C C . ASP A 1 98 ? -2.788 -0.994 -7.014 1.00 91.38 98 ASP A C 1
ATOM 781 O O . ASP A 1 98 ? -1.787 -0.765 -7.708 1.00 91.38 98 ASP A O 1
ATOM 785 N N . GLY A 1 99 ? -3.470 -0.015 -6.413 1.00 90.38 99 GLY A N 1
ATOM 786 C CA . GLY A 1 99 ? -3.059 1.388 -6.452 1.00 90.38 99 GLY A CA 1
ATOM 787 C C . GLY A 1 99 ? -1.692 1.603 -5.801 1.00 90.38 99 GLY A C 1
ATOM 788 O O . GLY A 1 99 ? -0.820 2.251 -6.383 1.00 90.38 99 GLY A O 1
ATOM 789 N N . LEU A 1 100 ? -1.467 0.990 -4.638 1.00 91.31 100 LEU A N 1
ATOM 790 C CA . LEU A 1 100 ? -0.197 1.049 -3.920 1.00 91.31 100 LEU A CA 1
ATOM 791 C C . LEU A 1 100 ? 0.952 0.423 -4.724 1.00 91.31 100 LEU A C 1
ATOM 793 O O . LEU A 1 100 ? 2.043 0.991 -4.782 1.00 91.31 100 LEU A O 1
ATOM 797 N N . MET A 1 101 ? 0.709 -0.707 -5.391 1.00 94.19 101 MET A N 1
ATOM 798 C CA . MET A 1 101 ? 1.695 -1.336 -6.272 1.00 94.19 101 MET A CA 1
ATOM 799 C C . MET A 1 101 ? 2.032 -0.456 -7.481 1.00 94.19 101 MET A C 1
ATOM 801 O O . MET A 1 101 ? 3.195 -0.326 -7.865 1.00 94.19 101 MET A O 1
ATOM 805 N N . SER A 1 102 ? 1.027 0.204 -8.055 1.00 92.81 102 SER A N 1
ATOM 806 C CA . SER A 1 102 ? 1.222 1.156 -9.154 1.00 92.81 102 SER A CA 1
ATOM 807 C C . SER A 1 102 ? 2.061 2.360 -8.718 1.00 92.81 102 SER A C 1
ATOM 809 O O . SER A 1 102 ? 2.965 2.778 -9.445 1.00 92.81 102 SER A O 1
ATOM 811 N N . LEU A 1 103 ? 1.814 2.879 -7.510 1.00 90.81 103 LEU A N 1
ATOM 812 C CA . LEU A 1 103 ? 2.607 3.954 -6.917 1.00 90.81 103 LEU A CA 1
ATOM 813 C C . LEU A 1 103 ? 4.054 3.509 -6.675 1.00 90.81 103 LEU A C 1
ATOM 815 O O . LEU A 1 103 ? 4.973 4.221 -7.068 1.00 90.81 103 LEU A O 1
ATOM 819 N N . ALA A 1 104 ? 4.262 2.315 -6.114 1.00 91.69 104 ALA A N 1
ATOM 820 C CA . ALA A 1 104 ? 5.591 1.743 -5.905 1.00 91.69 104 ALA A CA 1
ATOM 821 C C . ALA A 1 104 ? 6.378 1.628 -7.221 1.00 91.69 104 ALA A C 1
ATOM 823 O O . ALA A 1 104 ? 7.518 2.089 -7.305 1.00 91.69 104 ALA A O 1
ATOM 824 N N . ALA A 1 105 ? 5.755 1.089 -8.273 1.00 92.25 105 ALA A N 1
ATOM 825 C CA . ALA A 1 105 ? 6.360 0.986 -9.598 1.00 92.25 105 ALA A CA 1
ATOM 826 C C . ALA A 1 105 ? 6.706 2.360 -10.197 1.00 92.25 105 ALA A C 1
ATOM 828 O O . ALA A 1 105 ? 7.766 2.529 -10.802 1.00 92.25 105 ALA A O 1
ATOM 829 N N . LEU A 1 106 ? 5.834 3.359 -10.020 1.00 90.50 106 LEU A N 1
ATOM 830 C CA . LEU A 1 106 ? 6.101 4.732 -10.447 1.00 90.50 106 LEU A CA 1
ATOM 831 C C . LEU A 1 106 ? 7.289 5.331 -9.686 1.00 90.50 106 LEU A C 1
ATOM 833 O O . LEU A 1 106 ? 8.163 5.934 -10.309 1.00 90.50 106 LEU A O 1
ATOM 837 N N . SER A 1 107 ? 7.352 5.127 -8.369 1.00 89.88 107 SER A N 1
ATOM 838 C CA . SER A 1 107 ? 8.466 5.580 -7.539 1.00 89.88 107 SER A CA 1
ATOM 839 C C . SER A 1 107 ? 9.794 4.982 -8.024 1.00 89.88 107 SER A C 1
ATOM 841 O O . SER A 1 107 ? 10.772 5.715 -8.167 1.00 89.88 107 SER A O 1
ATOM 843 N N . VAL A 1 108 ? 9.834 3.684 -8.358 1.00 90.25 108 VAL A N 1
ATOM 844 C CA . VAL A 1 108 ? 11.033 3.046 -8.940 1.00 90.25 108 VAL A CA 1
ATOM 845 C C . VAL A 1 108 ? 11.455 3.729 -10.238 1.00 90.25 108 VAL A C 1
ATOM 847 O O . VAL A 1 108 ? 12.620 4.104 -10.373 1.00 90.25 108 VAL A O 1
ATOM 850 N N . LYS A 1 109 ? 10.515 3.969 -11.159 1.00 90.06 109 LYS A N 1
ATOM 851 C CA . LYS A 1 109 ? 10.802 4.617 -12.450 1.00 90.06 109 LYS A CA 1
ATOM 852 C C . LYS A 1 109 ? 11.354 6.038 -12.312 1.00 90.06 109 LYS A C 1
ATOM 854 O O . LYS A 1 109 ? 12.113 6.471 -13.171 1.00 90.06 109 LYS A O 1
ATOM 859 N N . GLN A 1 110 ? 10.995 6.762 -11.251 1.00 87.69 110 GLN A N 1
ATOM 860 C CA . GLN A 1 110 ? 11.517 8.108 -10.988 1.00 87.69 110 GLN A CA 1
ATOM 861 C C . GLN A 1 110 ? 12.932 8.111 -10.379 1.00 87.69 110 GLN A C 1
ATOM 863 O O . GLN A 1 110 ? 13.608 9.138 -10.400 1.00 87.69 110 GLN A O 1
ATOM 868 N N . GLY A 1 111 ? 13.407 6.981 -9.846 1.00 82.62 111 GLY A N 1
ATOM 869 C CA . GLY A 1 111 ? 14.813 6.749 -9.496 1.00 82.62 111 GLY A CA 1
ATOM 870 C C . GLY A 1 111 ? 15.329 7.397 -8.202 1.00 82.62 111 GLY A C 1
ATOM 871 O O . GLY A 1 111 ? 16.309 6.906 -7.638 1.00 82.62 111 GLY A O 1
ATOM 872 N N . ASN A 1 112 ? 14.681 8.436 -7.666 1.00 78.88 112 ASN A N 1
ATOM 873 C CA . ASN A 1 112 ? 15.132 9.136 -6.453 1.00 78.88 112 ASN A CA 1
ATOM 874 C C . ASN A 1 112 ? 14.538 8.542 -5.162 1.00 78.88 112 ASN A C 1
ATOM 876 O O . ASN A 1 112 ? 13.837 9.209 -4.402 1.00 78.88 112 ASN A O 1
ATOM 880 N N . LEU A 1 113 ? 14.795 7.252 -4.933 1.00 85.94 113 LEU A N 1
ATOM 881 C CA . LEU A 1 113 ? 14.259 6.539 -3.775 1.00 85.94 113 LEU A CA 1
ATOM 882 C C . LEU A 1 113 ? 15.211 6.552 -2.590 1.00 85.94 113 LEU A C 1
ATOM 884 O O . LEU A 1 113 ? 16.333 6.037 -2.662 1.00 85.94 113 LEU A O 1
ATOM 888 N N . SER A 1 114 ? 14.696 7.025 -1.464 1.00 83.81 114 SER A N 1
ATOM 889 C CA . SER A 1 114 ? 15.348 6.877 -0.173 1.00 83.81 114 SER A CA 1
ATOM 890 C C . SER A 1 114 ? 15.432 5.417 0.285 1.00 83.81 114 SER A C 1
ATOM 892 O O . SER A 1 114 ? 14.680 4.556 -0.176 1.00 83.81 114 SER A O 1
ATOM 894 N N . LEU A 1 115 ? 16.305 5.133 1.257 1.00 82.38 115 LEU A N 1
ATOM 895 C CA . LEU A 1 115 ? 16.401 3.796 1.854 1.00 82.38 115 LEU A CA 1
ATOM 896 C C . LEU A 1 115 ? 15.077 3.346 2.494 1.00 82.38 115 LEU A C 1
ATOM 898 O O . LEU A 1 115 ? 14.683 2.194 2.343 1.00 82.38 115 LEU A O 1
ATOM 902 N N . LEU A 1 116 ? 14.386 4.246 3.197 1.00 82.06 116 LEU A N 1
ATOM 903 C CA . LEU A 1 116 ? 13.119 3.923 3.857 1.00 82.06 116 LEU A CA 1
ATOM 904 C C . LEU A 1 116 ? 12.009 3.646 2.830 1.00 82.06 116 LEU A C 1
ATOM 906 O O . LEU A 1 116 ? 11.291 2.660 2.977 1.00 82.06 116 LEU A O 1
ATOM 910 N N . HIS A 1 117 ? 11.930 4.433 1.754 1.00 85.88 117 HIS A N 1
ATOM 911 C CA . HIS A 1 117 ? 10.978 4.200 0.662 1.00 85.88 117 HIS A CA 1
ATOM 912 C C . HIS A 1 117 ? 11.240 2.871 -0.049 1.00 85.88 117 HIS A C 1
ATOM 914 O O . HIS A 1 117 ? 10.306 2.129 -0.328 1.00 85.88 117 HIS A O 1
ATOM 920 N N . ARG A 1 118 ? 12.512 2.508 -0.277 1.00 86.38 118 ARG A N 1
ATOM 921 C CA . ARG A 1 118 ? 12.883 1.191 -0.833 1.00 86.38 118 ARG A CA 1
ATOM 922 C C . ARG A 1 118 ? 12.429 0.043 0.067 1.00 86.38 118 ARG A C 1
ATOM 924 O O . ARG A 1 118 ? 11.839 -0.914 -0.424 1.00 86.38 118 ARG A O 1
ATOM 931 N N . LYS A 1 119 ? 12.644 0.155 1.382 1.00 84.12 119 LYS A N 1
ATOM 932 C CA . LYS A 1 119 ? 12.181 -0.846 2.358 1.00 84.12 119 LYS A CA 1
ATOM 933 C C . LYS A 1 119 ? 10.661 -0.968 2.386 1.00 84.12 119 LYS A C 1
ATOM 935 O O . LYS A 1 119 ? 10.141 -2.080 2.455 1.00 84.12 119 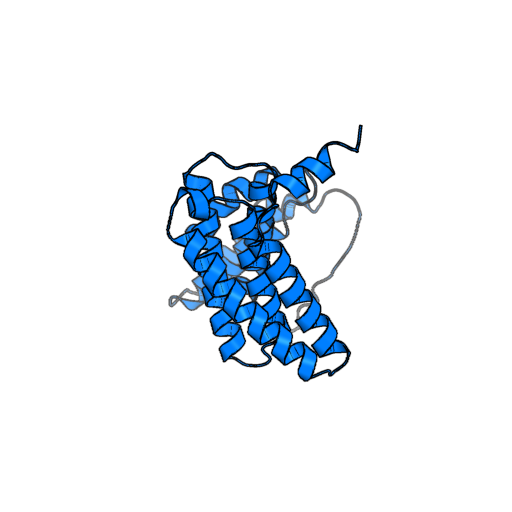LYS A O 1
ATOM 940 N N . ALA A 1 120 ? 9.960 0.157 2.293 1.00 84.31 120 ALA A N 1
ATOM 941 C CA . ALA A 1 120 ? 8.510 0.181 2.193 1.00 84.31 120 ALA A CA 1
ATOM 942 C C . ALA A 1 120 ? 8.026 -0.510 0.909 1.00 84.31 120 ALA A C 1
ATOM 944 O O . ALA A 1 120 ? 7.190 -1.404 0.992 1.00 84.31 120 ALA A O 1
ATOM 945 N N . ILE A 1 121 ? 8.619 -0.210 -0.252 1.00 89.62 121 ILE A N 1
ATOM 946 C CA . ILE A 1 121 ? 8.323 -0.915 -1.512 1.00 89.62 121 ILE A CA 1
ATOM 947 C C . ILE A 1 121 ? 8.562 -2.420 -1.366 1.00 89.62 121 ILE A C 1
ATOM 949 O O . ILE A 1 121 ? 7.707 -3.216 -1.748 1.00 89.62 121 ILE A O 1
ATOM 953 N N . ALA A 1 122 ? 9.674 -2.830 -0.756 1.00 86.69 122 ALA A N 1
ATOM 954 C CA . ALA A 1 122 ? 9.958 -4.243 -0.536 1.00 86.69 122 ALA A CA 1
ATOM 955 C C . ALA A 1 122 ? 8.901 -4.921 0.354 1.00 86.69 122 ALA A C 1
ATOM 957 O O . ALA A 1 122 ? 8.567 -6.088 0.154 1.00 86.69 122 ALA A O 1
ATOM 958 N N . PHE A 1 123 ? 8.362 -4.221 1.353 1.00 85.31 123 PHE A N 1
ATOM 959 C CA . PHE A 1 123 ? 7.238 -4.722 2.142 1.00 85.31 123 PHE A CA 1
ATOM 960 C C . PHE A 1 123 ? 5.960 -4.841 1.298 1.00 85.31 123 PHE A C 1
ATOM 962 O O . PHE A 1 123 ? 5.318 -5.891 1.323 1.00 85.31 123 PHE A O 1
ATOM 969 N N . VAL A 1 124 ? 5.631 -3.814 0.505 1.00 88.81 124 VAL A N 1
ATOM 970 C CA . VAL A 1 124 ? 4.470 -3.813 -0.404 1.00 88.81 124 VAL A CA 1
ATOM 971 C C . VAL A 1 124 ? 4.523 -4.993 -1.368 1.00 88.81 124 VAL A C 1
ATOM 973 O O . VAL A 1 124 ? 3.539 -5.714 -1.486 1.00 88.81 124 VAL A O 1
ATOM 976 N N . VAL A 1 125 ? 5.671 -5.238 -2.002 1.00 89.81 125 VAL A N 1
ATOM 977 C CA . VAL A 1 125 ? 5.901 -6.379 -2.904 1.00 89.81 125 VAL A CA 1
ATOM 978 C C . VAL A 1 125 ? 5.562 -7.706 -2.230 1.00 89.81 125 VAL A C 1
ATOM 980 O O . VAL A 1 125 ? 4.868 -8.531 -2.821 1.00 89.81 125 VAL A O 1
ATOM 983 N N . ARG A 1 126 ? 5.976 -7.901 -0.974 1.00 86.75 126 ARG A N 1
ATOM 984 C CA . ARG A 1 126 ? 5.701 -9.141 -0.233 1.00 86.75 126 ARG A CA 1
ATOM 985 C C . ARG A 1 126 ? 4.220 -9.293 0.100 1.00 86.75 126 ARG A C 1
ATOM 987 O O . ARG A 1 126 ? 3.659 -10.354 -0.152 1.00 86.75 126 ARG A O 1
ATOM 994 N N . VAL A 1 127 ? 3.576 -8.246 0.620 1.00 85.44 127 VAL A N 1
ATOM 995 C CA . VAL A 1 127 ? 2.129 -8.268 0.912 1.00 85.44 127 VAL A CA 1
ATOM 996 C C . VAL A 1 127 ? 1.326 -8.531 -0.361 1.00 85.44 127 VAL A C 1
ATOM 998 O O . VAL A 1 127 ? 0.420 -9.361 -0.361 1.00 85.44 127 VAL A O 1
ATOM 1001 N N . PHE A 1 128 ? 1.699 -7.871 -1.457 1.00 90.56 128 PHE A N 1
ATOM 1002 C CA . PHE A 1 128 ? 1.076 -8.038 -2.762 1.00 90.56 128 PHE A CA 1
ATOM 1003 C C . PHE A 1 128 ? 1.195 -9.471 -3.268 1.00 90.56 128 PHE A C 1
ATOM 1005 O O . PHE A 1 128 ? 0.190 -10.059 -3.658 1.00 90.56 128 PHE A O 1
ATOM 1012 N N . LEU A 1 129 ? 2.400 -10.045 -3.216 1.00 87.00 129 LEU A N 1
ATOM 1013 C CA . LEU A 1 129 ? 2.661 -11.412 -3.655 1.00 87.00 129 LEU A CA 1
ATOM 1014 C C . LEU A 1 129 ? 1.796 -12.424 -2.899 1.00 87.00 129 LEU A C 1
ATOM 1016 O O . LEU A 1 129 ? 1.124 -13.240 -3.525 1.00 87.00 129 LEU A O 1
ATOM 1020 N N . PHE A 1 130 ? 1.775 -12.346 -1.565 1.00 84.06 130 PHE A N 1
ATOM 1021 C CA . PHE A 1 130 ? 0.958 -13.244 -0.747 1.00 84.06 130 PHE A CA 1
ATOM 1022 C C . PHE A 1 130 ? -0.537 -13.079 -1.024 1.00 84.06 130 PHE A C 1
ATOM 1024 O O . PHE A 1 130 ? -1.247 -14.077 -1.133 1.00 84.06 130 PHE A O 1
ATOM 1031 N N . HIS A 1 131 ? -1.016 -11.841 -1.173 1.00 87.44 131 HIS A N 1
ATOM 1032 C CA . HIS A 1 131 ? -2.420 -11.577 -1.484 1.00 87.44 131 HIS A CA 1
ATOM 1033 C C . HIS A 1 131 ? -2.816 -12.145 -2.846 1.00 87.44 131 HIS A C 1
ATOM 1035 O O . HIS A 1 131 ? -3.785 -12.891 -2.939 1.00 87.44 131 HIS A O 1
ATOM 1041 N N . TYR A 1 132 ? -2.045 -11.844 -3.893 1.00 88.69 132 TYR A N 1
ATOM 1042 C CA . TYR A 1 132 ? -2.314 -12.296 -5.260 1.00 88.69 132 TYR A CA 1
ATOM 1043 C C . TYR A 1 132 ? -2.215 -13.811 -5.416 1.00 88.69 132 TYR A C 1
ATOM 1045 O O . TYR A 1 132 ? -3.000 -14.398 -6.164 1.00 88.69 132 TYR A O 1
ATOM 1053 N N . TRP A 1 133 ? -1.321 -14.444 -4.656 1.00 84.00 133 TRP A N 1
ATOM 1054 C CA . TRP A 1 133 ? -1.288 -15.892 -4.512 1.00 84.00 133 TRP A CA 1
ATOM 1055 C C . TRP A 1 133 ? -2.569 -16.435 -3.877 1.00 84.00 133 TRP A C 1
ATOM 1057 O O . TRP A 1 133 ? -3.202 -17.319 -4.452 1.00 84.00 133 TRP A O 1
ATOM 1067 N N . TYR A 1 134 ? -2.997 -15.865 -2.747 1.00 84.19 134 TYR A N 1
ATOM 1068 C CA . TYR A 1 134 ? -4.204 -16.292 -2.035 1.00 84.19 134 TYR A CA 1
ATOM 1069 C C . TYR A 1 134 ? -5.479 -16.154 -2.881 1.00 84.19 134 TYR A C 1
ATOM 1071 O O . TYR A 1 134 ? -6.332 -17.037 -2.863 1.00 84.19 134 TYR A O 1
ATOM 1079 N N . ILE A 1 135 ? -5.612 -15.071 -3.656 1.00 85.00 135 ILE A N 1
ATOM 1080 C CA . ILE A 1 135 ? -6.782 -14.844 -4.523 1.00 85.00 135 ILE A CA 1
ATOM 1081 C C . ILE A 1 135 ? -6.629 -15.432 -5.934 1.00 85.00 135 ILE A C 1
ATOM 1083 O O . ILE A 1 135 ? -7.500 -15.216 -6.779 1.00 85.00 135 ILE A O 1
ATOM 1087 N N . HIS A 1 136 ? -5.539 -16.158 -6.201 1.00 82.31 136 HIS A N 1
ATOM 1088 C CA . HIS A 1 136 ? -5.233 -16.796 -7.484 1.00 82.31 136 HIS A CA 1
ATOM 1089 C C . HIS A 1 136 ? -5.306 -15.845 -8.692 1.00 82.31 136 HIS A C 1
ATOM 1091 O O . HIS A 1 136 ? -5.906 -16.173 -9.722 1.00 82.31 136 HIS A O 1
ATOM 1097 N N . LYS A 1 137 ? -4.711 -14.653 -8.566 1.00 83.81 137 LYS A N 1
ATOM 1098 C CA . LYS A 1 137 ? -4.609 -13.666 -9.649 1.00 83.81 137 LYS A CA 1
ATOM 1099 C C . LYS A 1 137 ? -3.191 -13.593 -10.228 1.00 83.81 137 LYS A C 1
ATOM 1101 O O . LYS A 1 137 ? -2.226 -13.746 -9.481 1.00 83.81 137 LYS A O 1
ATOM 1106 N N . PRO A 1 138 ? -3.047 -13.284 -11.530 1.00 87.44 138 PRO A N 1
ATOM 1107 C CA . PRO A 1 138 ? -1.741 -13.056 -12.142 1.00 87.44 138 PRO A CA 1
ATOM 1108 C C . PRO A 1 138 ? -1.080 -11.785 -11.612 1.00 87.44 138 PRO A C 1
ATOM 1110 O O . PRO A 1 138 ? -1.751 -10.788 -11.337 1.00 87.44 138 PRO A O 1
ATOM 1113 N N . LEU A 1 139 ? 0.249 -11.815 -11.508 1.00 88.44 139 LEU A N 1
ATOM 1114 C CA . LEU A 1 139 ? 1.045 -10.666 -11.083 1.00 88.44 139 LEU A CA 1
ATOM 1115 C C . LEU A 1 139 ? 1.073 -9.602 -12.201 1.00 88.44 139 LEU A C 1
ATOM 1117 O O . LEU A 1 139 ? 1.458 -9.917 -13.329 1.00 88.44 139 LEU A O 1
ATOM 1121 N N . PRO A 1 140 ? 0.683 -8.344 -11.928 1.00 91.62 140 PRO A N 1
ATOM 1122 C CA . PRO A 1 140 ? 0.692 -7.280 -12.928 1.00 91.62 140 PRO A CA 1
ATOM 1123 C C . PRO A 1 140 ? 2.111 -6.752 -13.187 1.00 91.62 140 PRO A C 1
ATOM 1125 O O . PRO A 1 140 ? 2.980 -6.842 -12.329 1.00 91.62 140 PRO A O 1
ATOM 1128 N N . MET A 1 141 ? 2.344 -6.082 -14.322 1.00 90.06 141 MET A N 1
ATOM 1129 C CA . MET A 1 141 ? 3.666 -5.509 -14.658 1.00 90.06 141 MET A CA 1
ATOM 1130 C C . MET A 1 141 ? 4.236 -4.557 -13.598 1.00 90.06 141 MET A C 1
ATOM 1132 O O . MET A 1 141 ? 5.450 -4.502 -13.409 1.00 90.06 141 MET A O 1
ATOM 1136 N N . ALA A 1 142 ? 3.369 -3.829 -12.888 1.00 91.25 142 ALA A N 1
ATOM 1137 C CA . ALA A 1 142 ? 3.780 -2.961 -11.788 1.00 91.25 142 ALA A CA 1
ATOM 1138 C C . ALA A 1 142 ? 4.519 -3.735 -10.677 1.00 91.25 142 ALA A C 1
ATOM 1140 O O . ALA A 1 142 ? 5.472 -3.204 -10.111 1.00 91.25 142 ALA A O 1
ATOM 1141 N N . PHE A 1 143 ? 4.147 -4.999 -10.432 1.00 92.44 143 PHE A N 1
ATOM 1142 C CA . PHE A 1 143 ? 4.845 -5.874 -9.490 1.00 92.44 143 PHE A CA 1
ATOM 1143 C C . PHE A 1 143 ? 6.308 -6.061 -9.884 1.00 92.44 143 PHE A C 1
ATOM 1145 O O . PHE A 1 143 ? 7.187 -5.813 -9.067 1.00 92.44 143 PHE A O 1
ATOM 1152 N N . PHE A 1 144 ? 6.579 -6.443 -11.135 1.00 89.06 144 PHE A N 1
ATOM 1153 C CA . PHE A 1 144 ? 7.946 -6.712 -11.588 1.00 89.06 144 PHE A CA 1
ATOM 1154 C C . PHE A 1 144 ? 8.824 -5.462 -11.513 1.00 89.06 144 PHE A C 1
ATOM 1156 O O . PHE A 1 144 ? 9.93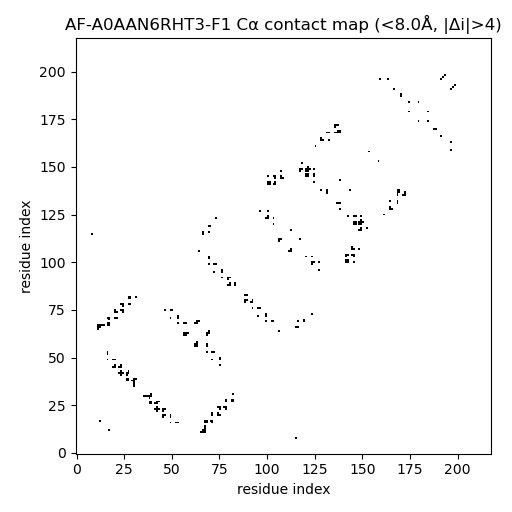0 -5.536 -10.992 1.00 89.06 144 PHE A O 1
ATOM 1163 N N . THR A 1 145 ? 8.297 -4.296 -11.909 1.00 91.00 145 THR A N 1
ATOM 1164 C CA . THR A 1 145 ? 9.013 -3.020 -11.748 1.00 91.00 145 THR A CA 1
ATOM 1165 C C . THR A 1 145 ? 9.321 -2.712 -10.280 1.00 91.00 145 THR A C 1
ATOM 1167 O O . THR A 1 145 ? 10.425 -2.292 -9.953 1.00 91.00 145 THR A O 1
ATOM 1170 N N . ALA A 1 146 ? 8.358 -2.900 -9.374 1.00 89.44 146 ALA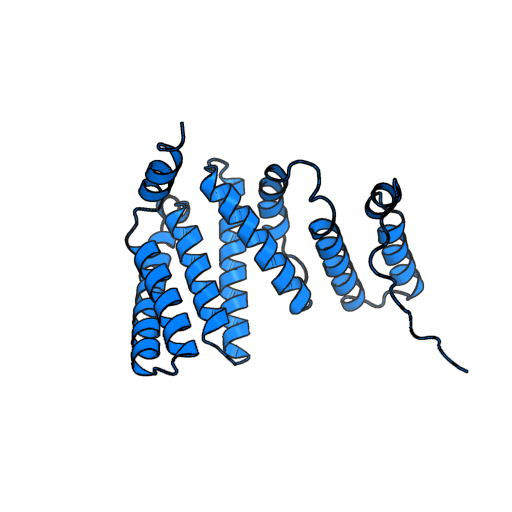 A N 1
ATOM 1171 C CA . ALA A 1 146 ? 8.579 -2.658 -7.950 1.00 89.44 146 ALA A CA 1
ATOM 1172 C C . ALA A 1 146 ? 9.548 -3.680 -7.322 1.00 89.44 146 ALA A C 1
ATOM 1174 O O . ALA A 1 146 ? 10.301 -3.338 -6.409 1.00 89.44 146 ALA A O 1
ATOM 1175 N N . ASN A 1 147 ? 9.551 -4.923 -7.812 1.00 89.00 147 ASN A N 1
ATOM 1176 C CA . ASN A 1 147 ? 10.377 -6.010 -7.292 1.00 89.00 147 ASN A CA 1
ATOM 1177 C C . ASN A 1 147 ? 11.880 -5.785 -7.535 1.00 89.00 147 ASN A C 1
ATOM 1179 O O . ASN A 1 147 ? 12.680 -6.143 -6.675 1.00 89.00 147 ASN A O 1
ATOM 1183 N N . GLU A 1 148 ? 12.260 -5.095 -8.617 1.00 86.31 148 GLU A N 1
ATOM 1184 C CA . GLU A 1 148 ? 13.664 -4.775 -8.942 1.00 86.31 148 GLU A CA 1
ATOM 1185 C C . GLU A 1 148 ? 14.419 -4.103 -7.781 1.00 86.31 148 GLU A C 1
ATOM 1187 O O . GLU A 1 148 ? 15.595 -4.373 -7.543 1.00 86.31 148 GLU A O 1
ATOM 1192 N N . VAL A 1 149 ? 13.751 -3.228 -7.019 1.00 82.50 149 VAL A N 1
ATOM 1193 C CA . VAL A 1 149 ? 14.373 -2.551 -5.865 1.00 82.50 149 VAL A CA 1
ATOM 1194 C C . VAL A 1 149 ? 14.201 -3.314 -4.553 1.00 82.50 149 VAL A C 1
ATOM 1196 O O . VAL A 1 149 ? 14.919 -3.03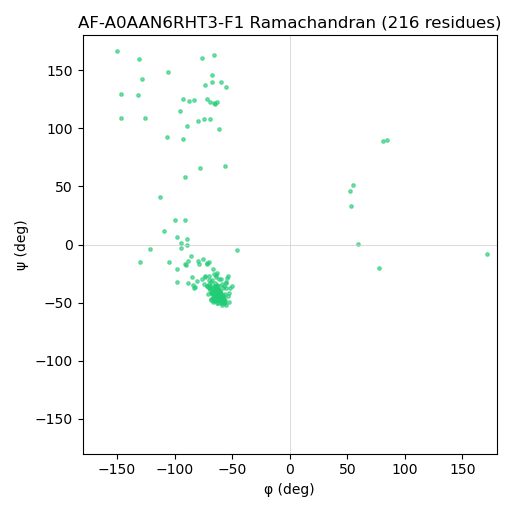0 -3.593 1.00 82.50 149 VAL A O 1
ATOM 1199 N N . ALA A 1 150 ? 13.261 -4.260 -4.498 1.00 72.12 150 ALA A N 1
ATOM 1200 C CA . ALA A 1 150 ? 13.003 -5.093 -3.328 1.00 72.12 150 ALA A CA 1
ATOM 1201 C C . ALA A 1 150 ? 14.061 -6.195 -3.156 1.00 72.12 150 ALA A C 1
ATOM 1203 O O . ALA A 1 150 ? 14.367 -6.577 -2.024 1.00 72.12 150 ALA A O 1
ATOM 1204 N N . GLU A 1 151 ? 14.649 -6.659 -4.260 1.00 64.19 151 GLU A N 1
ATOM 1205 C CA . GLU A 1 151 ? 15.711 -7.672 -4.288 1.00 64.19 151 GLU A CA 1
ATOM 1206 C C . GLU A 1 151 ? 17.024 -7.197 -3.635 1.00 64.19 151 GLU A C 1
ATOM 1208 O O . GLU A 1 151 ? 17.788 -8.006 -3.111 1.00 64.19 151 GLU A O 1
ATOM 1213 N N . TYR A 1 152 ? 17.278 -5.884 -3.593 1.00 55.12 152 TYR A N 1
ATOM 1214 C CA . TYR A 1 152 ? 18.565 -5.329 -3.151 1.00 55.12 152 TYR A CA 1
ATOM 1215 C C . TYR A 1 152 ? 18.829 -5.445 -1.631 1.00 55.12 152 TYR A C 1
ATOM 1217 O O . TYR A 1 152 ? 19.973 -5.311 -1.200 1.00 55.12 152 TYR A O 1
ATOM 1225 N N . ASP A 1 153 ? 17.807 -5.690 -0.800 1.00 51.34 153 ASP A N 1
ATOM 1226 C CA . ASP A 1 153 ? 17.919 -5.642 0.676 1.00 51.34 153 ASP A CA 1
ATOM 1227 C C . ASP A 1 153 ? 18.115 -7.025 1.340 1.00 51.34 153 ASP A C 1
ATOM 1229 O O . ASP A 1 153 ? 18.105 -7.139 2.564 1.00 51.34 153 ASP A O 1
ATOM 1233 N N . LEU A 1 154 ? 18.292 -8.099 0.558 1.00 48.94 154 LEU A N 1
ATOM 1234 C CA . LEU A 1 154 ? 18.427 -9.464 1.080 1.00 48.94 154 LEU A CA 1
ATOM 1235 C C . LEU A 1 154 ? 19.868 -9.971 0.977 1.00 48.94 154 LEU A C 1
ATOM 1237 O O . LEU A 1 154 ? 20.293 -10.586 -0.001 1.00 48.94 154 LEU A O 1
ATOM 1241 N N . SER A 1 155 ? 20.633 -9.770 2.044 1.00 45.12 155 SER A N 1
ATOM 1242 C CA . SER A 1 155 ? 21.895 -10.470 2.254 1.00 45.12 155 SER A CA 1
ATOM 1243 C C . SER A 1 155 ? 21.671 -11.993 2.362 1.00 45.12 155 SER A C 1
ATOM 1245 O O . SER A 1 155 ? 21.323 -12.541 3.401 1.00 45.12 155 SER A O 1
ATOM 1247 N N . ARG A 1 156 ? 21.921 -12.687 1.246 1.00 48.28 156 ARG A N 1
ATOM 1248 C CA . ARG A 1 156 ? 22.515 -14.037 1.113 1.00 48.28 156 ARG A CA 1
ATOM 1249 C C . ARG A 1 156 ? 21.872 -15.281 1.760 1.00 48.28 156 ARG A C 1
ATOM 1251 O O . ARG A 1 156 ? 22.416 -16.352 1.529 1.00 48.28 156 ARG A O 1
ATOM 1258 N N . ILE A 1 157 ? 20.743 -15.225 2.473 1.00 44.78 157 ILE A N 1
ATOM 1259 C CA . ILE A 1 157 ? 20.063 -16.460 2.967 1.00 44.78 157 ILE A CA 1
ATOM 1260 C C . ILE A 1 157 ? 18.556 -16.501 2.635 1.00 44.78 157 ILE A C 1
ATOM 1262 O O . ILE A 1 157 ? 17.937 -17.558 2.648 1.00 44.78 157 ILE A O 1
ATOM 1266 N N . GLN A 1 158 ? 17.957 -15.373 2.247 1.00 46.38 158 GLN A N 1
ATOM 1267 C CA . GLN A 1 158 ? 16.515 -15.255 1.994 1.00 46.38 158 GLN A CA 1
ATOM 1268 C C . GLN A 1 158 ? 16.143 -15.330 0.499 1.00 46.38 158 GLN A C 1
ATOM 1270 O O . GLN A 1 158 ? 15.072 -14.881 0.099 1.00 46.38 158 GLN A O 1
ATOM 1275 N N . VAL A 1 159 ? 17.019 -15.905 -0.330 1.00 51.28 159 VAL A N 1
ATOM 1276 C CA . VAL A 1 159 ? 16.681 -16.311 -1.702 1.00 51.28 159 VAL A CA 1
ATOM 1277 C C . VAL A 1 159 ? 16.155 -17.743 -1.620 1.00 51.28 159 VAL A C 1
ATOM 1279 O O . VAL A 1 159 ? 16.914 -18.649 -1.301 1.00 51.28 159 VAL A O 1
ATOM 1282 N N . ASN A 1 160 ? 14.832 -17.900 -1.689 1.00 60.34 160 ASN A N 1
ATOM 1283 C CA . ASN A 1 160 ? 14.099 -18.658 -2.723 1.00 60.34 160 ASN A CA 1
ATOM 1284 C C . ASN A 1 160 ? 12.606 -18.810 -2.357 1.00 60.34 160 ASN A C 1
ATOM 1286 O O . ASN A 1 160 ? 11.838 -19.266 -3.193 1.00 60.34 160 ASN A O 1
ATOM 1290 N N . LEU A 1 161 ? 12.137 -18.444 -1.153 1.00 60.25 161 LEU A N 1
ATOM 1291 C CA . LEU A 1 161 ? 10.696 -18.555 -0.856 1.00 60.25 161 LEU A CA 1
ATOM 1292 C C . LEU A 1 161 ? 9.869 -17.571 -1.696 1.00 60.25 161 LEU A C 1
ATOM 1294 O O . LEU A 1 161 ? 8.817 -17.930 -2.209 1.00 60.25 161 LEU A O 1
ATOM 1298 N N . GLN A 1 162 ? 10.352 -16.337 -1.855 1.00 65.19 162 GLN A N 1
ATOM 1299 C CA . GLN A 1 162 ? 9.676 -15.326 -2.667 1.00 65.19 162 GLN A CA 1
ATOM 1300 C C . GLN A 1 162 ? 9.646 -15.734 -4.146 1.00 65.19 162 GLN A C 1
ATOM 1302 O O . GLN A 1 162 ? 8.575 -15.732 -4.744 1.00 65.19 162 GLN A O 1
ATOM 1307 N N . ASP A 1 163 ? 10.782 -16.161 -4.699 1.00 66.00 163 ASP A N 1
ATOM 1308 C CA . ASP A 1 163 ? 10.884 -16.624 -6.089 1.00 66.00 163 ASP A CA 1
ATOM 1309 C C . ASP A 1 163 ? 10.037 -17.875 -6.339 1.00 66.00 163 ASP A C 1
ATOM 1311 O O . ASP A 1 163 ? 9.353 -17.970 -7.356 1.00 66.00 163 ASP A O 1
ATOM 1315 N N . LEU A 1 164 ? 10.010 -18.802 -5.375 1.00 64.88 164 LEU A N 1
ATOM 1316 C CA . LEU A 1 164 ? 9.150 -19.980 -5.417 1.00 64.88 164 LEU A CA 1
ATOM 1317 C C . LEU A 1 164 ? 7.671 -19.585 -5.443 1.00 64.88 164 LEU A C 1
ATOM 1319 O O . LEU A 1 164 ? 6.925 -20.098 -6.270 1.00 64.88 164 LEU A O 1
ATOM 1323 N N . ILE A 1 165 ? 7.237 -18.664 -4.577 1.00 67.81 165 ILE A N 1
ATOM 1324 C CA . ILE A 1 165 ? 5.846 -18.194 -4.574 1.00 67.81 165 ILE A CA 1
ATOM 1325 C C . ILE A 1 165 ? 5.525 -17.476 -5.892 1.00 67.81 165 ILE A C 1
ATOM 1327 O O . ILE A 1 165 ? 4.472 -17.741 -6.463 1.00 67.81 165 ILE A O 1
ATOM 1331 N N . ILE A 1 166 ? 6.418 -16.628 -6.417 1.00 68.75 166 ILE A N 1
ATOM 1332 C CA . ILE A 1 166 ? 6.236 -15.966 -7.723 1.00 68.75 166 ILE A CA 1
ATOM 1333 C C . ILE A 1 166 ? 6.029 -17.010 -8.822 1.00 68.75 166 ILE A C 1
ATOM 1335 O O . ILE A 1 166 ? 5.047 -16.934 -9.563 1.00 68.75 166 ILE A O 1
ATOM 1339 N N . ALA A 1 167 ? 6.911 -18.004 -8.894 1.00 66.12 167 ALA A N 1
ATOM 1340 C CA . ALA A 1 167 ? 6.853 -19.037 -9.915 1.00 66.12 167 ALA A CA 1
ATOM 1341 C C . ALA A 1 167 ? 5.593 -19.915 -9.771 1.00 66.12 167 ALA A C 1
ATOM 1343 O O . ALA A 1 167 ? 4.946 -20.225 -10.771 1.00 66.12 167 ALA A O 1
ATOM 1344 N N . ILE A 1 168 ? 5.167 -20.232 -8.540 1.00 67.06 168 ILE A N 1
ATOM 1345 C CA . ILE A 1 168 ? 3.895 -20.923 -8.265 1.00 67.06 168 ILE A CA 1
ATOM 1346 C C . ILE A 1 168 ? 2.698 -20.089 -8.737 1.00 67.06 168 ILE A C 1
ATOM 1348 O O . ILE A 1 168 ? 1.798 -20.633 -9.374 1.00 67.06 168 ILE A O 1
ATOM 1352 N N . VAL A 1 169 ? 2.662 -18.785 -8.445 1.00 70.50 169 VAL A N 1
ATOM 1353 C CA . VAL A 1 169 ? 1.565 -17.898 -8.870 1.00 70.50 169 VAL A CA 1
ATOM 1354 C C . VAL A 1 169 ? 1.476 -17.843 -10.392 1.00 70.50 169 VAL A C 1
ATOM 1356 O O . VAL A 1 169 ? 0.392 -18.025 -10.944 1.00 70.50 169 VAL A O 1
ATOM 1359 N N . GLN A 1 170 ? 2.608 -17.643 -11.073 1.00 69.25 170 GLN A N 1
ATOM 1360 C CA . GLN A 1 170 ? 2.669 -17.623 -12.535 1.00 69.25 170 GLN A CA 1
ATOM 1361 C C . GLN A 1 170 ? 2.157 -18.944 -13.122 1.00 69.25 170 GLN A C 1
ATOM 1363 O O . GLN A 1 170 ? 1.242 -18.930 -13.946 1.00 69.25 170 GLN A O 1
ATOM 1368 N N . PHE A 1 171 ? 2.647 -20.076 -12.614 1.00 66.94 171 PHE A N 1
ATOM 1369 C CA . PHE A 1 171 ? 2.210 -21.410 -13.022 1.00 66.94 171 PHE A CA 1
ATOM 1370 C C . PHE A 1 171 ? 0.698 -21.632 -12.840 1.00 66.94 171 PHE A C 1
ATOM 1372 O O . PHE A 1 171 ? -0.004 -22.026 -13.773 1.00 66.94 171 PHE A O 1
ATOM 1379 N N . GLN A 1 172 ? 0.155 -21.317 -11.661 1.00 66.75 172 GLN A N 1
ATOM 1380 C CA . GLN A 1 172 ? -1.280 -21.445 -11.373 1.00 66.75 172 GLN A CA 1
ATOM 1381 C C . GLN A 1 172 ? -2.156 -20.601 -12.305 1.00 66.75 172 GLN A C 1
ATOM 1383 O O . GLN A 1 172 ? -3.304 -20.955 -12.568 1.00 66.75 172 GLN A O 1
ATOM 1388 N N . THR A 1 173 ? -1.642 -19.472 -12.788 1.00 66.12 173 THR A N 1
ATOM 1389 C CA . THR A 1 173 ? -2.393 -18.589 -13.685 1.00 66.12 173 THR A CA 1
ATOM 1390 C C . THR A 1 173 ? -2.321 -19.041 -15.141 1.00 66.12 173 THR A C 1
ATOM 1392 O O . THR A 1 173 ? -3.349 -19.010 -15.815 1.00 66.12 173 THR A O 1
ATOM 1395 N N . SER A 1 174 ? -1.174 -19.558 -15.597 1.00 61.41 174 SER A N 1
ATOM 1396 C CA . SER A 1 174 ? -1.003 -20.118 -16.947 1.00 61.41 174 SER A CA 1
ATOM 1397 C C . SER A 1 174 ? -1.864 -21.362 -17.181 1.00 61.41 174 SER A C 1
ATOM 1399 O O . SER A 1 174 ? -2.423 -21.539 -18.258 1.00 61.41 174 SER A O 1
ATOM 1401 N N . THR A 1 175 ? -2.046 -22.195 -16.152 1.00 59.19 175 THR A N 1
ATOM 1402 C CA . THR A 1 175 ? -2.912 -23.391 -16.214 1.00 59.19 175 THR A CA 1
ATOM 1403 C C . THR A 1 175 ? -4.408 -23.071 -16.291 1.00 59.19 175 THR A C 1
ATOM 1405 O O . THR A 1 175 ? -5.207 -23.946 -16.617 1.00 59.19 175 THR A O 1
ATOM 1408 N N . ARG A 1 176 ? -4.814 -21.829 -15.991 1.00 60.44 176 ARG A N 1
ATOM 1409 C CA . ARG A 1 176 ? -6.219 -21.393 -16.039 1.00 60.44 176 ARG A CA 1
ATOM 1410 C C . ARG A 1 176 ? -6.596 -20.669 -17.328 1.00 60.44 176 ARG A C 1
ATOM 1412 O O . ARG A 1 176 ? -7.791 -20.563 -17.596 1.00 60.44 176 ARG A O 1
ATOM 1419 N N . SER A 1 177 ? -5.633 -20.123 -18.077 1.00 53.66 177 SER A N 1
ATOM 1420 C CA . SER A 1 177 ? -5.944 -19.235 -19.201 1.00 53.66 177 SER A CA 1
ATOM 1421 C C . SER A 1 177 ? -6.237 -19.941 -20.524 1.00 53.66 177 SER A C 1
ATOM 1423 O O . SER A 1 177 ? -7.025 -19.381 -21.275 1.00 53.66 177 SER A O 1
ATOM 1425 N N . GLU A 1 178 ? -5.712 -21.139 -20.819 1.00 47.62 178 GLU A N 1
ATOM 1426 C CA . GLU A 1 178 ? -6.007 -21.860 -22.077 1.00 47.62 178 GLU A CA 1
ATOM 1427 C C . GLU A 1 178 ? -5.937 -23.396 -21.926 1.00 47.62 178 GLU A C 1
ATOM 1429 O O . GLU A 1 178 ? -5.477 -23.918 -20.915 1.00 47.62 178 GLU A O 1
ATOM 1434 N N . THR A 1 179 ? -6.454 -24.106 -22.937 1.00 47.47 179 THR A N 1
ATOM 1435 C CA . THR A 1 179 ? -6.390 -25.558 -23.202 1.00 47.47 179 THR A CA 1
ATOM 1436 C C . THR A 1 179 ? -4.950 -26.085 -23.260 1.00 47.47 179 THR A C 1
ATOM 1438 O O . THR A 1 179 ? -4.459 -26.464 -24.321 1.00 47.47 179 THR A O 1
ATOM 1441 N N . THR A 1 180 ? -4.259 -26.079 -22.129 1.00 50.06 180 THR A N 1
ATOM 1442 C CA . THR A 1 180 ? -2.880 -26.548 -22.011 1.00 50.06 180 THR A CA 1
ATOM 1443 C C . THR A 1 180 ? -2.893 -28.049 -21.726 1.00 50.06 180 THR A C 1
ATOM 1445 O O . THR A 1 180 ? -3.548 -28.493 -20.778 1.00 50.06 180 THR A O 1
ATOM 1448 N N . ASP A 1 181 ? -2.221 -28.838 -22.570 1.00 53.50 181 ASP A N 1
ATOM 1449 C CA . ASP A 1 181 ? -2.059 -30.280 -22.368 1.00 53.50 181 ASP A CA 1
ATOM 1450 C C . ASP A 1 181 ? -1.432 -30.511 -20.985 1.00 53.50 181 ASP A C 1
ATOM 1452 O O . ASP A 1 181 ? -0.495 -29.819 -20.580 1.00 53.50 181 ASP A O 1
ATOM 1456 N N . TYR A 1 182 ? -1.961 -31.474 -20.232 1.00 48.72 182 TYR A N 1
ATOM 1457 C CA . TYR A 1 182 ? -1.464 -31.822 -18.901 1.00 48.72 182 TYR A CA 1
ATOM 1458 C C . TYR A 1 182 ? 0.046 -32.123 -18.915 1.00 48.72 182 TYR A C 1
ATOM 1460 O O . TYR A 1 182 ? 0.732 -31.899 -17.918 1.00 48.72 182 TYR A O 1
ATOM 1468 N N . ILE A 1 183 ? 0.582 -32.577 -20.053 1.00 51.12 183 ILE A N 1
ATOM 1469 C CA . ILE A 1 183 ? 2.017 -32.797 -20.257 1.00 51.12 183 ILE A CA 1
ATOM 1470 C C . ILE A 1 183 ? 2.817 -31.486 -20.212 1.00 51.12 183 ILE A C 1
ATOM 1472 O O . ILE A 1 183 ? 3.861 -31.458 -19.561 1.00 51.12 183 ILE A O 1
ATOM 1476 N N . ASP A 1 184 ? 2.330 -30.404 -20.819 1.00 52.94 184 ASP A N 1
ATOM 1477 C CA . ASP A 1 184 ? 3.002 -29.097 -20.811 1.00 52.94 184 ASP A CA 1
ATOM 1478 C C . ASP A 1 184 ? 2.973 -28.481 -19.403 1.00 52.94 184 ASP A C 1
ATOM 1480 O O . ASP A 1 184 ? 3.979 -27.977 -18.906 1.00 52.94 184 ASP A O 1
ATOM 1484 N N . ILE A 1 185 ? 1.850 -28.649 -18.693 1.00 53.03 185 ILE A N 1
ATOM 1485 C CA . ILE A 1 185 ? 1.700 -28.261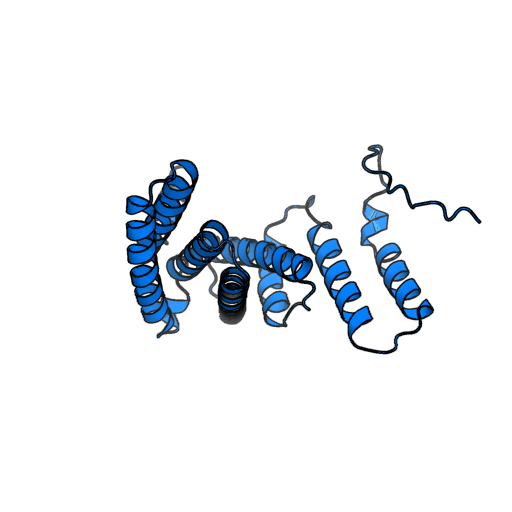 -17.281 1.00 53.03 185 ILE A CA 1
ATOM 1486 C C . ILE A 1 185 ? 2.711 -29.013 -16.397 1.00 53.03 185 ILE A C 1
ATOM 1488 O O . ILE A 1 185 ? 3.360 -28.427 -15.528 1.00 53.03 185 ILE A O 1
ATOM 1492 N N . MET A 1 186 ? 2.880 -30.319 -16.609 1.00 48.38 186 MET A N 1
ATOM 1493 C CA . MET A 1 186 ? 3.851 -31.114 -15.852 1.00 48.38 186 MET A CA 1
ATOM 1494 C C . MET A 1 186 ? 5.296 -30.762 -16.220 1.00 48.38 186 MET A C 1
ATOM 1496 O O . MET A 1 186 ? 6.148 -30.721 -15.335 1.00 48.38 186 MET A O 1
ATOM 1500 N N . GLN A 1 187 ? 5.589 -30.458 -17.486 1.00 54.12 187 GLN A N 1
ATOM 1501 C CA . GLN A 1 187 ? 6.920 -30.026 -17.918 1.00 54.12 187 GLN A CA 1
ATOM 1502 C C . GLN A 1 187 ? 7.302 -28.660 -17.340 1.00 54.12 187 GLN A C 1
ATOM 1504 O O . GLN A 1 187 ? 8.425 -28.518 -16.857 1.00 54.12 187 GLN A O 1
ATOM 1509 N N . ASP A 1 188 ? 6.382 -27.698 -17.289 1.00 54.09 188 ASP A N 1
ATOM 1510 C CA . ASP A 1 188 ? 6.602 -26.398 -16.645 1.00 54.09 188 ASP A CA 1
ATOM 1511 C C . ASP A 1 188 ? 6.826 -26.551 -15.130 1.00 54.09 188 ASP A C 1
ATOM 1513 O O . ASP A 1 188 ? 7.761 -25.975 -14.564 1.00 54.09 188 ASP A O 1
ATOM 1517 N N . GLY A 1 189 ? 6.047 -27.415 -14.467 1.00 51.50 189 GLY A N 1
ATOM 1518 C CA . GLY A 1 189 ? 6.264 -27.781 -13.062 1.00 51.50 189 GLY A CA 1
ATOM 1519 C C . GLY A 1 189 ? 7.607 -28.490 -12.819 1.00 51.50 189 GLY A C 1
ATOM 1520 O O . GLY A 1 189 ? 8.277 -28.253 -11.812 1.00 51.50 189 GLY A O 1
ATOM 1521 N N . MET A 1 190 ? 8.062 -29.319 -13.760 1.00 53.12 190 MET A N 1
ATOM 1522 C CA . MET A 1 190 ? 9.385 -29.951 -13.720 1.00 53.12 190 MET A CA 1
ATOM 1523 C C . MET A 1 190 ? 10.521 -28.966 -14.037 1.00 53.12 190 MET A C 1
ATOM 1525 O O . MET A 1 190 ? 11.636 -29.139 -13.537 1.00 53.12 190 MET A O 1
ATOM 1529 N N . GLN A 1 191 ? 10.268 -27.908 -14.812 1.00 54.00 191 GLN A N 1
ATOM 1530 C CA . GLN A 1 191 ? 11.207 -26.802 -15.010 1.00 54.00 191 GLN A CA 1
ATOM 1531 C C . GLN A 1 191 ? 11.375 -25.966 -13.741 1.00 54.00 191 GLN A C 1
ATOM 1533 O O . GLN A 1 191 ? 12.500 -25.606 -13.417 1.00 54.00 191 GLN A O 1
ATOM 1538 N N . LEU A 1 192 ? 10.321 -25.757 -12.947 1.00 51.03 192 LEU A N 1
ATOM 1539 C CA . LEU A 1 192 ? 10.452 -25.237 -11.576 1.00 51.03 192 LEU A CA 1
ATOM 1540 C C . LEU A 1 192 ? 11.356 -26.131 -10.705 1.00 51.03 192 LEU A C 1
ATOM 1542 O O . LEU A 1 192 ? 12.142 -25.624 -9.906 1.00 51.03 192 LEU A O 1
ATOM 1546 N N . HIS A 1 193 ? 11.276 -27.454 -10.886 1.00 45.03 193 HIS A N 1
ATOM 1547 C CA . HIS A 1 193 ? 12.106 -28.423 -10.163 1.00 45.03 193 HIS A CA 1
ATOM 1548 C C . HIS A 1 193 ? 13.575 -28.461 -10.637 1.00 45.03 193 HIS A C 1
ATOM 1550 O O . HIS A 1 193 ? 14.473 -28.805 -9.869 1.00 45.03 193 HIS A O 1
ATOM 1556 N N . SER A 1 194 ? 13.840 -28.117 -11.902 1.00 39.22 194 SER A N 1
ATOM 1557 C CA . SER A 1 194 ? 15.173 -28.176 -12.532 1.00 39.22 194 SER A CA 1
ATOM 1558 C C . SER A 1 194 ? 15.847 -26.812 -12.719 1.00 39.22 194 SER A C 1
ATOM 1560 O O . SER A 1 194 ? 17.067 -26.749 -12.892 1.00 39.22 194 SER A O 1
ATOM 1562 N N . ALA A 1 195 ? 15.103 -25.711 -12.607 1.00 40.41 195 ALA A N 1
ATOM 1563 C CA . ALA A 1 195 ? 15.654 -24.388 -12.380 1.00 40.41 195 ALA A CA 1
ATOM 1564 C C . ALA A 1 195 ? 16.432 -24.415 -11.057 1.00 40.41 195 ALA A C 1
ATOM 1566 O O . ALA A 1 195 ? 16.005 -25.020 -10.077 1.00 40.41 195 ALA A O 1
ATOM 1567 N N . LYS A 1 196 ? 17.588 -23.746 -11.028 1.00 42.06 196 LYS A N 1
ATOM 1568 C CA . LYS A 1 196 ? 18.576 -23.653 -9.926 1.00 42.06 196 LYS A CA 1
ATOM 1569 C C . LYS A 1 196 ? 18.040 -23.381 -8.502 1.00 42.06 196 LYS A C 1
ATOM 1571 O O . LYS A 1 196 ? 18.826 -23.399 -7.554 1.00 42.06 196 LYS A O 1
ATOM 1576 N N . VAL A 1 197 ? 16.739 -23.153 -8.353 1.00 41.25 197 VAL A N 1
ATOM 1577 C CA . VAL A 1 197 ? 16.001 -23.025 -7.099 1.00 41.25 197 VAL A CA 1
ATOM 1578 C C . VAL A 1 197 ? 16.184 -24.266 -6.222 1.00 41.25 197 VAL A C 1
ATOM 1580 O O . VAL A 1 197 ? 16.473 -24.100 -5.048 1.00 41.25 197 VAL A O 1
ATOM 1583 N N . ILE A 1 198 ? 16.136 -25.497 -6.757 1.00 36.38 198 ILE A N 1
ATOM 1584 C CA . ILE A 1 198 ? 16.230 -26.719 -5.921 1.00 36.38 198 ILE A CA 1
ATOM 1585 C C . ILE A 1 198 ? 17.671 -27.203 -5.691 1.00 36.38 198 ILE A C 1
ATOM 1587 O O . ILE A 1 198 ? 17.988 -27.688 -4.607 1.00 36.38 198 ILE A O 1
ATOM 1591 N N . GLN A 1 199 ? 18.588 -27.026 -6.648 1.00 32.25 199 GLN A N 1
ATOM 1592 C CA . GLN A 1 199 ? 19.975 -27.500 -6.483 1.00 32.25 199 GLN A CA 1
ATOM 1593 C C . GLN A 1 199 ? 20.762 -26.766 -5.386 1.00 32.25 199 GLN A C 1
ATOM 1595 O O . GLN A 1 199 ? 21.725 -27.319 -4.863 1.00 32.25 199 GLN A O 1
ATOM 1600 N N . THR A 1 200 ? 20.341 -25.561 -4.994 1.00 37.53 200 THR A N 1
ATOM 1601 C CA . THR A 1 200 ? 20.981 -24.817 -3.894 1.00 37.53 200 THR A CA 1
ATOM 1602 C C . THR A 1 200 ? 20.531 -25.317 -2.509 1.00 37.53 200 THR A C 1
ATOM 1604 O O . THR A 1 200 ? 21.185 -25.026 -1.514 1.00 37.53 200 THR A O 1
ATOM 1607 N N . TYR A 1 201 ? 19.455 -26.112 -2.428 1.00 36.00 201 TYR A N 1
ATOM 1608 C CA . TYR A 1 201 ? 18.883 -26.604 -1.164 1.00 36.00 201 TYR A CA 1
ATOM 1609 C C . TYR A 1 201 ? 19.371 -27.981 -0.713 1.00 36.00 201 TYR A C 1
ATOM 1611 O O . TYR A 1 201 ? 19.007 -28.422 0.373 1.00 36.00 201 TYR A O 1
ATOM 1619 N N . PHE A 1 202 ? 20.205 -28.651 -1.511 1.00 33.62 202 PHE A N 1
ATOM 1620 C CA . PHE A 1 202 ? 20.717 -29.994 -1.214 1.00 33.62 202 PHE A CA 1
ATOM 1621 C C . PHE A 1 202 ? 22.225 -30.018 -0.937 1.00 33.62 202 PHE A C 1
ATOM 1623 O O . PHE A 1 202 ? 22.928 -30.929 -1.372 1.00 33.62 202 PHE A O 1
ATOM 1630 N N . ILE A 1 203 ? 22.736 -29.032 -0.198 1.00 32.66 203 ILE A N 1
ATOM 1631 C CA . ILE A 1 203 ? 24.076 -29.116 0.388 1.00 32.66 203 ILE A CA 1
ATOM 1632 C C . ILE A 1 203 ? 23.965 -28.857 1.896 1.00 32.66 203 ILE A C 1
ATOM 1634 O O . ILE A 1 203 ? 23.721 -27.734 2.325 1.00 32.66 203 ILE A O 1
ATOM 1638 N N . GLU A 1 204 ? 24.160 -29.953 2.637 1.00 34.34 204 GLU A N 1
ATOM 1639 C CA . GLU A 1 204 ? 24.450 -30.087 4.075 1.00 34.34 204 GLU A CA 1
ATOM 1640 C C . GLU A 1 204 ? 23.260 -30.072 5.071 1.00 34.34 204 GLU A C 1
ATOM 1642 O O . GLU A 1 204 ? 22.859 -29.060 5.636 1.00 34.34 204 GLU A O 1
ATOM 1647 N N . ASP A 1 205 ? 22.747 -31.288 5.316 1.00 36.22 205 ASP A N 1
ATOM 1648 C CA . ASP A 1 205 ? 22.308 -31.839 6.611 1.00 36.22 205 ASP A CA 1
ATOM 1649 C C . ASP A 1 205 ? 21.269 -31.095 7.471 1.00 36.22 205 ASP A C 1
ATOM 1651 O O . ASP A 1 205 ? 21.427 -30.978 8.688 1.00 36.22 205 ASP A O 1
ATOM 1655 N N . THR A 1 206 ? 20.112 -30.700 6.927 1.00 29.56 206 THR A N 1
ATOM 1656 C CA . THR A 1 206 ? 18.913 -30.509 7.777 1.00 29.56 206 THR A CA 1
ATOM 1657 C C . THR A 1 206 ? 17.609 -30.856 7.049 1.00 29.56 206 THR A C 1
ATOM 1659 O O . THR A 1 206 ? 17.146 -30.135 6.172 1.00 29.56 206 THR A O 1
ATOM 1662 N N . PHE A 1 207 ? 16.988 -31.969 7.450 1.00 35.03 207 PHE A N 1
ATOM 1663 C CA . PHE A 1 207 ? 15.628 -32.369 7.070 1.00 35.03 207 PHE A CA 1
ATOM 1664 C C . PHE A 1 207 ? 14.590 -31.385 7.620 1.00 35.03 207 PHE A C 1
ATOM 1666 O O . PHE A 1 207 ? 14.464 -31.327 8.840 1.00 35.03 207 PHE A O 1
ATOM 1673 N N . ILE A 1 208 ? 13.764 -30.731 6.786 1.00 27.59 208 ILE A N 1
ATOM 1674 C CA . ILE A 1 208 ? 12.413 -30.289 7.194 1.00 27.59 208 ILE A CA 1
ATOM 1675 C C . ILE A 1 208 ? 11.425 -30.353 6.005 1.00 27.59 208 ILE A C 1
ATOM 1677 O O . ILE A 1 208 ? 11.660 -29.779 4.949 1.00 27.59 208 ILE A O 1
ATOM 1681 N N . VAL A 1 209 ? 10.283 -31.004 6.271 1.00 29.44 209 VAL A N 1
ATOM 1682 C CA . VAL A 1 209 ? 9.021 -31.118 5.506 1.00 29.44 209 VAL A CA 1
ATOM 1683 C C . VAL A 1 209 ? 8.997 -32.138 4.360 1.00 29.44 209 VAL A C 1
ATOM 1685 O O . VAL A 1 209 ? 9.190 -31.826 3.190 1.00 29.44 209 VAL A O 1
ATOM 1688 N N . GLY A 1 210 ? 8.627 -33.373 4.711 1.00 23.52 210 GLY A N 1
ATOM 1689 C CA . GLY A 1 210 ? 8.066 -34.323 3.755 1.00 23.52 210 GLY A CA 1
ATOM 1690 C C . GLY A 1 210 ? 6.672 -33.874 3.313 1.00 23.52 210 GLY A C 1
ATOM 1691 O O . GLY A 1 210 ? 5.778 -33.701 4.140 1.00 23.52 210 GLY A O 1
ATOM 1692 N N . ILE A 1 211 ? 6.486 -33.703 2.006 1.00 26.84 211 ILE A N 1
ATOM 1693 C CA . ILE A 1 211 ? 5.161 -33.669 1.387 1.00 26.84 211 ILE A CA 1
ATOM 1694 C C . ILE A 1 211 ? 4.723 -35.127 1.251 1.00 26.84 211 ILE A C 1
ATOM 1696 O O . ILE A 1 211 ? 5.253 -35.867 0.425 1.00 26.84 211 ILE A O 1
ATOM 1700 N N . VAL A 1 212 ? 3.782 -35.557 2.091 1.00 27.38 212 VAL A N 1
ATOM 1701 C CA . VAL A 1 212 ? 3.064 -36.816 1.876 1.00 27.38 212 VAL A CA 1
ATOM 1702 C C . VAL A 1 212 ? 2.082 -36.570 0.734 1.00 27.38 212 VAL A C 1
ATOM 1704 O O . VAL A 1 212 ? 1.107 -35.839 0.900 1.00 27.38 212 VAL A O 1
ATOM 1707 N N . LEU A 1 213 ? 2.362 -37.139 -0.438 1.00 27.38 213 LEU A N 1
ATOM 1708 C CA . LEU A 1 213 ? 1.379 -37.238 -1.513 1.00 27.38 213 LEU A CA 1
ATOM 1709 C C . LEU A 1 213 ? 0.351 -38.318 -1.134 1.00 27.38 213 LEU A C 1
ATOM 1711 O O . LEU A 1 213 ? 0.758 -39.372 -0.638 1.00 27.38 213 LEU A O 1
ATOM 1715 N N . PRO A 1 214 ? -0.957 -38.098 -1.351 1.00 27.59 214 PRO A N 1
ATOM 1716 C CA . PRO A 1 214 ? -1.941 -39.156 -1.184 1.00 27.59 214 PRO A CA 1
ATOM 1717 C C . PRO A 1 214 ? -1.656 -40.268 -2.200 1.00 27.59 214 PRO A C 1
ATOM 1719 O O . PRO A 1 214 ? -1.605 -40.025 -3.406 1.00 27.59 214 PRO A O 1
ATOM 1722 N N . THR A 1 215 ? -1.448 -41.485 -1.704 1.00 32.06 215 THR A N 1
ATOM 1723 C CA . THR A 1 215 ? -1.446 -42.691 -2.530 1.00 32.06 215 THR A CA 1
ATOM 1724 C C . THR A 1 215 ? -2.853 -42.892 -3.072 1.00 32.06 215 THR A C 1
ATOM 1726 O O . THR A 1 215 ? -3.810 -42.984 -2.304 1.00 32.06 215 THR A O 1
ATOM 1729 N N . VAL A 1 216 ? -2.978 -42.929 -4.397 1.00 38.94 216 VAL A N 1
ATOM 1730 C CA . VAL A 1 216 ? -4.169 -43.457 -5.060 1.00 38.94 216 VAL A CA 1
ATOM 1731 C C . VAL A 1 216 ? -4.153 -44.959 -4.794 1.00 38.94 216 VAL A C 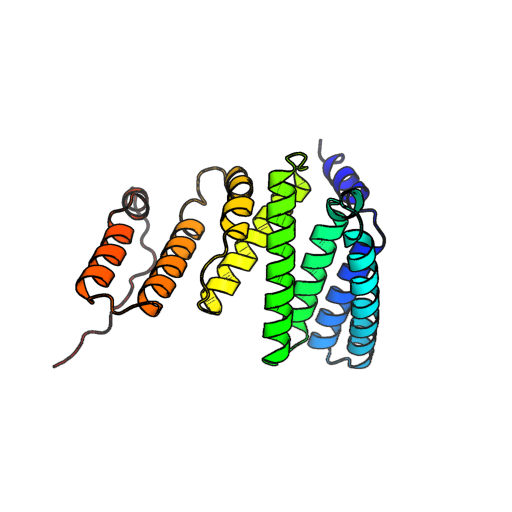1
ATOM 1733 O O . VAL A 1 216 ? -3.265 -45.655 -5.280 1.00 38.94 216 VAL A O 1
ATOM 1736 N N . GLU A 1 217 ? -5.053 -45.430 -3.936 1.00 33.41 217 GLU A N 1
ATOM 1737 C CA . GLU A 1 217 ? -5.375 -46.853 -3.853 1.00 33.41 217 GLU A CA 1
ATOM 1738 C C . GLU A 1 217 ? -6.398 -47.158 -4.954 1.00 33.41 217 GLU A C 1
ATOM 1740 O O . GLU A 1 217 ? -7.424 -46.477 -5.047 1.00 33.41 217 GLU A O 1
ATOM 1745 N N . ASP A 1 218 ? -6.050 -48.128 -5.803 1.00 41.03 218 ASP A N 1
ATOM 1746 C CA . ASP A 1 218 ? -6.928 -48.763 -6.794 1.00 41.03 218 ASP A CA 1
ATOM 1747 C C . ASP A 1 218 ? -8.022 -49.617 -6.126 1.00 41.03 218 ASP A C 1
ATOM 1749 O O . ASP A 1 218 ? -7.721 -50.291 -5.109 1.00 41.03 218 ASP A O 1
#

pLDDT: mean 70.58, std 19.36, range [23.52, 94.19]

Foldseek 3Di:
DPPPPVVVVCVLLVDPLLVLLVQLLVLLQVCVVVVPVVSPVVSVVSLVVSVVVLVVLCPDPVSLLRLNSLNSLVSSLSSLVRHDPDPVSLVVSLVSLVVSLLSLLVNLVVPPDDPSSLVSLLVSLVVNLVSCLVVLHQDDPSSVSSVVSNVPPDPDPPPDPSVLSNLVSNLSNVVPPDDDDVVVSVVSVVVSVVPPSPVVVPPDDDDDDDDDDDDPDD

Solvent-accessible surface area (backbone atoms only — not comparable to full-atom values): 12428 Å² total; per-residue (Å²): 142,74,76,67,63,58,56,56,49,50,68,55,41,72,42,75,54,29,56,44,20,51,50,21,30,50,34,37,53,50,16,63,76,68,69,35,65,70,42,36,53,50,17,52,55,39,43,56,54,34,51,53,54,47,52,60,35,56,71,39,75,77,50,44,68,36,49,29,45,58,52,24,52,52,32,49,43,52,33,36,68,72,70,44,94,44,74,70,30,55,51,50,35,50,53,52,50,52,51,51,38,48,49,37,20,50,49,52,76,66,65,83,66,51,73,67,45,39,53,50,38,32,50,49,50,51,55,48,50,55,49,32,48,74,70,71,43,70,85,54,74,38,52,59,53,29,40,67,60,34,63,76,77,59,84,88,71,75,83,48,67,65,58,50,51,52,53,50,33,51,50,62,38,59,69,68,74,54,97,67,56,69,66,56,58,49,49,53,56,47,44,59,60,68,38,72,74,47,73,70,73,75,72,83,95,75,93,81,82,84,82,82,73,84,77,84,78,130

Organism: NCBI:txid1892770

Sequence (218 aa):
MQHTSFSSFHNRLDDASIYQTIETLGLAGYAKETQQGRLMHMAETNYIKAIHSVNDQLSTPETAMKDSVLFSIMMLIMYEGNTWQRESGMKNFTTHLDGLMSLAALSVKQGNLSLLHRKAIAFVVRVFLFHYWYIHKPLPMAFFTANEVAEYDLSRIQVNLQDLIIAIVQFQTSTRSETTDYIDIMQDGMQLHSAKVIQTYFIEDTFIVGIVLPTVED

Mean predicted aligned error: 13.15 Å

Radius of gyration: 20.91 Å; Cα contacts (8 Å, |Δi|>4): 185; chains: 1; bounding box: 45×65×46 Å

InterPro domains:
  IPR021858 Fungal transcription factor [PF11951] (39-131)
  IPR053175 DHMBA Cluster Regulating Transcription Factor [PTHR38791] (18-180)

=== Feature glossary ===
A reading guide for the features in this record.

Start from the sequence.

  · Sequence gives the chain of amino acids in standard one-letter code (A=alanine, C=cysteine, …, Y=tyrosine), read N→C. It is the only feature that is directly encoded by the gene; all structural features are derived from the folded form of this sequence.

Fold it, and you get atomic coordinates and the backbone conformation that goes with them.

  · The mmCIF table is the protein's shape written out atom by atom. For each backbone N, Cα, C, and carbonyl O, it records an (x, y, z) coordinate triple in Å plus the residue type, chain letter, and residue number.

  · Backbone dihedral angles. Every residue except chain termini has a φ (preceding-C → N → Cα → C) and a ψ (N → Cα → C → next-N). They are reported in degrees following the IUPAC sign convention. Secondary structure is essentially a statement about which (φ, ψ) basin each residue occupies.

  · DSSP 8-state secondary structure assigns each residue one of H (α-helix), G (3₁₀-helix), I (π-helix), E (extended β-strand), B (isolated β-bridge), T (hydrogen-bonded turn), S (bend), or '-' (coil). The assignment is computed from backbone hydrogen-bond geometry via the Kabsch–Sander algorithm.

  · P-SEA three-state annotation labels each residue as helix, strand, or coil based purely on the geometry of th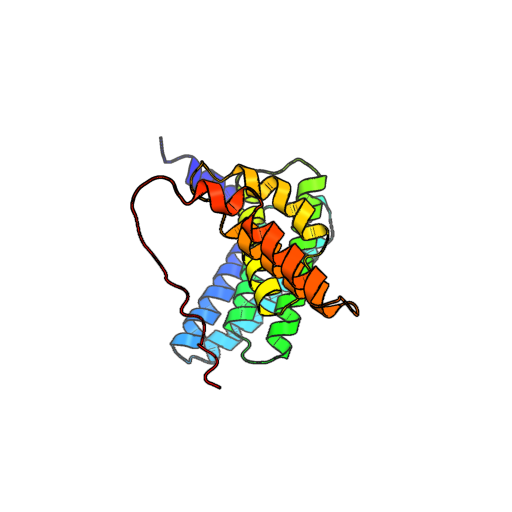e Cα trace. It serves as a fallback when the full backbone (and thus DSSP) is unavailable.

Summarize the fold with a handful of shape descriptors and a per-residue structural alphabet.

  · Radius of gyration (Rg) is the root-mean-square distance of Cα atoms from their centroid — a single number for overall size and compactness. A globular domain of N residues has Rg ≈ 2.2·N^0.38 Å; an extended or disordered chain has a much larger Rg. The Cα contact count is the number of residue pairs whose Cα atoms are within 8 Å and are more than four positions apart in sequence — a standard proxy for tertiary packing density. The bounding box is the smallest axis-aligned box enclosing all Cα atoms.

  · Foldseek's 3Di representation compresses backbone geometry into a per-residue letter drawn from a learned twenty-state alphabet. It captures the tertiary interaction pattern around each residue — which residues are packed against it in space, regardless of where they are in sequence.

  · Accessible surface area quantifies burial. A residue with SASA near zero is packed into the hydrophobic core; one with SASA >100 Å² sits on the surface. Computed here via the Shrake–Rupley numerical algorithm with a 1.4 Å probe.

Ask how reliable the model is.

  · For AlphaFold models, the B-factor field carries pLDDT — the model's own estimate of local accuracy on a 0–100 scale. Regions with pLDDT<50 should be treated as essentially unmodeled; they often correspond to intrinsically disordered segments.

  · For experimental (PDB) structures, the B-factor (temperature factor) quantifies the positional spread of each atom in the crystal — a combination of thermal vibration and static disorder — in units of Å². High B-factors mark flexible loops or poorly resolved regions; low B-factors mark the rigid, well-ordered core.

  · PAE(i, j) answers: if I align the predicted and true structures on residue i, how far off (in Å) do I expect residue j to be? A block-diagonal PAE matrix with low values on the blocks and high values off-diagonal is the signature of a multi-domain protein with confidently predicted domains but uncertain inter-domain orientation.

Place it in context: what it resembles, what it is annotated as, and how it looks.

  · Structural nearest neighbors (via Foldseek easy-search vs the PDB). Reported per hit: target PDB id, E-value, and alignment TM-score. A TM-score above ~0.5 is the conventional threshold for 'same fold'.

  · Functional annotations link the protein to curated databases. InterPro entries identify conserved domains and families by matching the sequence against member-database signatures (Pfam, PROSITE, CDD, …). Gene Ontology (GO) terms describe molecular function, biological process, and cellular component in a controlled vocabulary. CATH places the structure in a hierarchical fold classification (Class/Architecture/Topology/Homologous-superfamily). The organism is the source species.

  · Plot images: a contact map (which residues are close in 3D, as an N×N binary image), a Ramachandran scatter (backbone torsion angles, revealing secondary-structure composition at a glance), and — for AlphaFold structures — a PAE heatmap (pairwise prediction confidence).

  · Structure images are PyMOL renders from six orthogonal camera directions. Cartoon representation draws helices as coils and strands as arrows; sticks shows the backbone as bonds; surface shows the solvent-excluded envelope. Rainbow coloring maps sequence position to hue (blue→red, N→C); chain coloring assigns a distinct color per polypeptide.